Protein AF-A0A256XIL1-F1 (afdb_monomer_lite)

Structure (mmCIF, N/CA/C/O backbone):
data_AF-A0A256XIL1-F1
#
_entry.id   AF-A0A256XIL1-F1
#
loop_
_atom_site.group_PDB
_atom_site.id
_atom_site.type_symbol
_atom_site.label_atom_id
_atom_site.label_alt_id
_atom_site.label_comp_id
_atom_site.label_asym_id
_atom_site.label_entity_id
_atom_site.label_seq_id
_atom_site.pdbx_PDB_ins_code
_atom_site.Cartn_x
_atom_site.Cartn_y
_atom_site.Cartn_z
_atom_site.occupancy
_atom_site.B_iso_or_equiv
_atom_site.auth_seq_id
_atom_site.auth_comp_id
_atom_site.auth_asym_id
_atom_site.auth_atom_id
_atom_site.pdbx_PDB_model_num
ATOM 1 N N . MET A 1 1 ? 67.928 -5.023 -6.844 1.00 36.62 1 MET A N 1
ATOM 2 C CA . MET A 1 1 ? 67.013 -5.699 -7.794 1.00 36.62 1 MET A CA 1
ATOM 3 C C . MET A 1 1 ? 65.612 -5.167 -7.502 1.00 36.62 1 MET A C 1
ATOM 5 O O . MET A 1 1 ? 65.068 -5.525 -6.477 1.00 36.62 1 MET A O 1
ATOM 9 N N . LYS A 1 2 ? 65.212 -4.001 -8.026 1.00 27.27 2 LYS A N 1
ATOM 10 C CA . LYS A 1 2 ? 64.588 -3.718 -9.340 1.00 27.27 2 LYS A CA 1
ATOM 11 C C . LYS A 1 2 ? 63.309 -4.530 -9.636 1.00 27.27 2 LYS A C 1
ATOM 13 O O . LYS A 1 2 ? 63.446 -5.679 -10.021 1.00 27.27 2 LYS A O 1
ATOM 18 N N . LYS A 1 3 ? 62.181 -3.787 -9.602 1.00 27.44 3 LYS A N 1
ATOM 19 C CA . LYS A 1 3 ? 61.011 -3.748 -10.524 1.00 27.44 3 LYS A CA 1
ATOM 20 C C . LYS A 1 3 ? 60.149 -5.026 -10.577 1.00 27.44 3 LYS A C 1
ATOM 22 O O . LYS A 1 3 ? 60.679 -6.119 -10.509 1.00 27.44 3 LYS A O 1
ATOM 27 N N . THR A 1 4 ? 58.818 -4.998 -10.691 1.00 28.12 4 THR A N 1
ATOM 28 C CA . THR A 1 4 ? 57.925 -4.307 -11.658 1.00 28.12 4 THR A CA 1
ATOM 29 C C . THR A 1 4 ? 56.487 -4.641 -11.172 1.00 28.12 4 THR A C 1
ATOM 31 O O . THR A 1 4 ? 56.293 -5.759 -10.720 1.00 28.12 4 THR A O 1
ATOM 34 N N . PHE A 1 5 ? 55.466 -3.786 -11.078 1.00 26.83 5 PHE A N 1
ATOM 35 C CA . PHE A 1 5 ? 54.741 -3.085 -12.139 1.00 26.83 5 PHE A CA 1
ATOM 36 C C . PHE A 1 5 ? 53.869 -1.996 -11.481 1.00 26.83 5 PHE A C 1
ATOM 38 O O . PHE A 1 5 ? 52.907 -2.284 -10.777 1.00 26.83 5 PHE A O 1
ATOM 45 N N . LEU A 1 6 ? 54.231 -0.738 -11.711 1.00 26.16 6 LEU A N 1
ATOM 46 C CA . LEU A 1 6 ? 53.391 0.438 -11.515 1.00 26.16 6 LEU A CA 1
ATOM 47 C C . LEU A 1 6 ? 53.566 1.263 -12.794 1.00 26.16 6 LEU A C 1
ATOM 49 O O . LEU A 1 6 ? 54.707 1.400 -13.248 1.00 26.16 6 LEU A O 1
ATOM 53 N N . SER A 1 7 ? 52.468 1.819 -13.310 1.00 23.61 7 SER A N 1
ATOM 54 C CA . SER A 1 7 ? 52.316 2.733 -14.467 1.00 23.61 7 SER A CA 1
ATOM 55 C C . SER A 1 7 ? 51.580 2.090 -15.641 1.00 23.61 7 SER A C 1
ATOM 57 O O . SER A 1 7 ? 52.120 1.219 -16.311 1.00 23.61 7 SER A O 1
ATOM 59 N N . PHE A 1 8 ? 50.346 2.527 -15.897 1.00 22.91 8 PHE A N 1
ATOM 60 C CA . PHE A 1 8 ? 50.048 3.564 -16.897 1.00 22.91 8 PHE A CA 1
ATOM 61 C C . PHE A 1 8 ? 48.522 3.725 -17.008 1.00 22.91 8 PHE A C 1
ATOM 63 O O . PHE A 1 8 ? 47.880 2.986 -17.738 1.00 22.91 8 PHE A O 1
ATOM 70 N N . VAL A 1 9 ? 47.944 4.706 -16.307 1.00 26.47 9 VAL A N 1
ATOM 71 C CA . VAL A 1 9 ? 46.710 5.376 -16.754 1.00 26.47 9 VAL A CA 1
ATOM 72 C C . VAL A 1 9 ? 46.866 6.852 -16.404 1.00 26.47 9 VAL A C 1
ATOM 74 O O . VAL A 1 9 ? 46.544 7.299 -15.307 1.00 26.47 9 VAL A O 1
ATOM 77 N N . LEU A 1 10 ? 47.455 7.600 -17.328 1.00 23.03 10 LEU A N 1
ATOM 78 C CA . LEU A 1 10 ? 47.379 9.052 -17.366 1.00 23.03 10 LEU A CA 1
ATOM 79 C C . LEU A 1 10 ? 47.319 9.457 -18.841 1.00 23.03 10 LEU A C 1
ATOM 81 O O . LEU A 1 10 ? 48.065 8.892 -19.640 1.00 23.03 10 LEU A O 1
ATOM 85 N N . ILE A 1 11 ? 46.510 10.487 -19.126 1.00 24.17 11 ILE A N 1
ATOM 86 C CA . ILE A 1 11 ? 46.278 11.175 -20.415 1.00 24.17 11 ILE A CA 1
ATOM 87 C C . ILE A 1 11 ? 45.128 10.517 -21.219 1.00 24.17 11 ILE A C 1
ATOM 89 O O . ILE A 1 11 ? 45.201 9.339 -21.527 1.00 24.17 11 ILE A O 1
ATOM 93 N N . ALA A 1 12 ? 44.014 11.174 -21.566 1.00 23.02 12 ALA A N 1
ATOM 94 C CA . ALA A 1 12 ? 43.758 12.600 -21.778 1.00 23.02 12 ALA A CA 1
ATOM 95 C C . ALA A 1 12 ? 42.391 13.053 -21.220 1.00 23.02 12 ALA A C 1
ATOM 97 O O . ALA A 1 12 ? 41.363 12.433 -21.474 1.00 23.02 12 ALA A O 1
ATOM 98 N N . PHE A 1 13 ? 42.392 14.186 -20.514 1.00 26.55 13 PHE A N 1
ATOM 99 C CA . PHE A 1 13 ? 41.227 15.048 -20.315 1.00 26.55 13 PHE A CA 1
ATOM 100 C C . PHE A 1 13 ? 41.211 16.067 -21.458 1.00 26.55 13 PHE A C 1
ATOM 102 O O . PHE A 1 13 ? 42.155 16.848 -21.572 1.00 26.55 13 PHE A O 1
ATOM 109 N N . LEU A 1 14 ? 40.153 16.095 -22.267 1.00 22.56 14 LEU A N 1
ATOM 110 C CA . LEU A 1 14 ? 39.843 17.221 -23.149 1.00 22.56 14 LEU A CA 1
ATOM 111 C C . LEU A 1 14 ? 38.337 17.519 -23.075 1.00 22.56 14 LEU A C 1
ATOM 113 O O . LEU A 1 14 ? 37.503 16.710 -23.456 1.00 22.56 14 LEU A O 1
ATOM 117 N N . ILE A 1 15 ? 38.063 18.672 -22.464 1.00 22.89 15 ILE A N 1
ATOM 118 C CA . ILE A 1 15 ? 36.968 19.639 -22.637 1.00 22.89 15 ILE A CA 1
ATOM 119 C C . ILE A 1 15 ? 35.801 19.178 -23.536 1.00 22.89 15 ILE A C 1
ATOM 121 O O . ILE A 1 15 ? 35.939 19.106 -24.753 1.00 22.89 15 ILE A O 1
ATOM 125 N N . PHE A 1 16 ? 34.624 18.985 -22.927 1.00 24.08 16 PHE A N 1
ATOM 126 C CA . PHE A 1 16 ? 33.336 18.902 -23.620 1.00 24.08 16 PHE A CA 1
ATOM 127 C C . PHE A 1 16 ? 32.685 20.287 -23.669 1.00 24.08 16 PHE A C 1
ATOM 129 O O . PHE A 1 16 ? 32.468 20.916 -22.633 1.00 24.08 16 PHE A O 1
ATOM 136 N N . SER A 1 17 ? 32.341 20.735 -24.873 1.00 21.59 17 SER A N 1
ATOM 137 C CA . SER A 1 17 ? 31.419 21.840 -25.111 1.00 21.59 17 SER A CA 1
ATOM 138 C C . SER A 1 17 ? 30.318 21.401 -26.074 1.00 21.59 17 SER A C 1
ATOM 140 O O . SER A 1 17 ? 30.618 20.821 -27.117 1.00 21.59 17 SER A O 1
ATOM 142 N N . SER A 1 18 ? 29.100 21.850 -25.764 1.00 22.59 18 SER A N 1
ATOM 143 C CA . SER A 1 18 ? 27.883 21.960 -26.595 1.00 22.59 18 SER A CA 1
ATOM 144 C C . SER A 1 18 ? 26.846 20.834 -26.504 1.00 22.59 18 SER A C 1
ATOM 146 O O . SER A 1 18 ? 27.079 19.694 -26.882 1.00 22.59 18 SER A O 1
ATOM 148 N N . PHE A 1 19 ? 25.675 21.263 -26.034 1.00 27.25 19 PHE A N 1
ATOM 149 C CA . PHE A 1 19 ? 24.364 20.627 -25.955 1.00 27.25 19 PHE A CA 1
ATOM 150 C C . PHE A 1 19 ? 23.815 20.123 -27.299 1.00 27.25 19 PHE A C 1
ATOM 152 O O . PHE A 1 19 ? 24.053 20.764 -28.321 1.00 27.25 19 PHE A O 1
ATOM 159 N N . HIS A 1 20 ? 22.928 19.123 -27.240 1.00 24.27 20 HIS A N 1
ATOM 160 C CA . HIS A 1 20 ? 21.649 19.108 -27.966 1.00 24.27 20 HIS A CA 1
ATOM 161 C C . HIS A 1 20 ? 20.561 18.530 -27.045 1.00 24.27 20 HIS A C 1
ATOM 163 O O . HIS A 1 20 ? 20.680 17.418 -26.544 1.00 24.27 20 HIS A O 1
ATOM 169 N N . SER A 1 21 ? 19.531 19.336 -26.785 1.00 25.59 21 SER A N 1
ATOM 170 C CA . SER A 1 21 ? 18.284 18.939 -26.129 1.00 25.59 21 SER A CA 1
ATOM 171 C C . SER A 1 21 ? 17.265 18.668 -27.228 1.00 25.59 21 SER A C 1
ATOM 173 O O . SER A 1 21 ? 16.976 19.568 -28.017 1.00 25.59 21 SER A O 1
ATOM 175 N N . CYS A 1 22 ? 16.725 17.455 -27.282 1.00 22.89 22 CYS A N 1
ATOM 176 C CA . CYS A 1 22 ? 15.490 17.162 -28.000 1.00 22.89 22 CYS A CA 1
ATOM 177 C C . CYS A 1 22 ? 14.630 16.267 -27.111 1.00 22.89 22 CYS A C 1
ATOM 179 O O . CYS A 1 22 ? 14.649 15.047 -27.214 1.00 22.89 22 CYS A O 1
ATOM 181 N N . ALA A 1 23 ? 13.901 16.907 -26.200 1.00 27.19 23 ALA A N 1
ATOM 182 C CA . ALA A 1 23 ? 12.690 16.335 -25.644 1.00 27.19 23 ALA A CA 1
ATOM 183 C C . ALA A 1 23 ? 11.582 16.511 -26.688 1.00 27.19 23 ALA A C 1
ATOM 185 O O . ALA A 1 23 ? 11.261 17.643 -27.040 1.00 27.19 23 ALA A O 1
ATOM 186 N N . ASN A 1 24 ? 11.025 15.411 -27.185 1.00 23.92 24 ASN A N 1
ATOM 187 C CA . ASN A 1 24 ? 9.645 15.366 -27.651 1.00 23.92 24 ASN A CA 1
ATOM 188 C C . ASN A 1 24 ? 9.102 13.965 -27.374 1.00 23.92 24 ASN A C 1
ATOM 190 O O . ASN A 1 24 ? 9.539 12.972 -27.948 1.00 23.92 24 ASN A O 1
ATOM 194 N N . SER A 1 25 ? 8.188 13.939 -26.414 1.00 33.97 25 SER A N 1
ATOM 195 C CA . SER A 1 25 ? 7.311 12.842 -26.053 1.00 33.97 25 SER A CA 1
ATOM 196 C C . SER A 1 25 ? 6.243 12.674 -27.129 1.00 33.97 25 SER A C 1
ATOM 198 O O . SER A 1 25 ? 5.424 13.574 -27.291 1.00 33.97 25 SER A O 1
ATOM 200 N N . ASP A 1 26 ? 6.208 11.522 -27.790 1.00 22.80 26 ASP A N 1
ATOM 201 C CA . ASP A 1 26 ? 4.988 11.014 -28.409 1.00 22.80 26 ASP A CA 1
ATOM 202 C C . ASP A 1 26 ? 4.781 9.571 -27.939 1.00 22.80 26 ASP A C 1
ATOM 204 O O . ASP A 1 26 ? 5.672 8.723 -27.999 1.00 22.80 26 ASP A O 1
ATOM 208 N N . SER A 1 27 ? 3.592 9.344 -27.392 1.00 30.45 27 SER A N 1
ATOM 209 C CA . SER A 1 27 ? 3.072 8.100 -26.835 1.00 30.45 27 SER A CA 1
ATOM 210 C C . SER A 1 27 ? 3.130 6.945 -27.836 1.00 30.45 27 SER A C 1
ATOM 212 O O . SER A 1 27 ? 2.480 7.028 -28.878 1.00 30.45 27 SER A O 1
ATOM 214 N N . PHE A 1 28 ? 3.807 5.844 -27.498 1.00 26.27 28 PHE A N 1
ATOM 215 C CA . PHE A 1 28 ? 3.705 4.600 -28.263 1.00 26.27 28 PHE A CA 1
ATOM 216 C C . PHE A 1 28 ? 3.669 3.363 -27.363 1.00 26.27 28 PHE A C 1
ATOM 218 O O . PHE A 1 28 ? 4.522 3.158 -26.506 1.00 26.27 28 PHE A O 1
ATOM 225 N N . SER A 1 29 ? 2.646 2.541 -27.596 1.00 23.30 29 SER A N 1
ATOM 226 C CA . SER A 1 29 ? 2.407 1.245 -26.972 1.00 23.30 29 SER A CA 1
ATOM 227 C C . SER A 1 29 ? 3.344 0.191 -27.563 1.00 23.30 29 SER A C 1
ATOM 229 O O . SER A 1 29 ? 3.188 -0.202 -28.722 1.00 23.30 29 SER A O 1
ATOM 231 N N . ILE A 1 30 ? 4.297 -0.286 -26.765 1.00 28.17 30 ILE A N 1
ATOM 232 C CA . ILE A 1 30 ? 5.074 -1.485 -27.079 1.00 28.17 30 ILE A CA 1
ATOM 233 C C . ILE A 1 30 ? 4.219 -2.687 -26.677 1.00 28.17 30 ILE A C 1
ATOM 235 O O . ILE A 1 30 ? 3.879 -2.873 -25.512 1.00 28.17 30 ILE A O 1
ATOM 239 N N . THR A 1 31 ? 3.822 -3.491 -27.662 1.00 24.11 31 THR A N 1
ATOM 240 C CA . THR A 1 31 ? 3.218 -4.804 -27.429 1.00 24.11 31 THR A CA 1
ATOM 241 C C . THR A 1 31 ? 4.166 -5.645 -26.586 1.00 24.11 31 THR A C 1
ATOM 243 O O . THR A 1 31 ? 5.292 -5.903 -27.006 1.00 24.11 31 THR A O 1
ATOM 246 N N . GLN A 1 32 ? 3.677 -6.052 -25.416 1.00 26.52 32 GLN A N 1
ATOM 247 C CA . GLN A 1 32 ? 4.320 -6.912 -24.430 1.00 26.52 32 GLN A CA 1
ATOM 248 C C . GLN A 1 32 ? 4.837 -8.193 -25.108 1.00 26.52 32 GLN A C 1
ATOM 250 O O . GLN A 1 32 ? 4.106 -9.166 -25.292 1.00 26.52 32 GLN A O 1
ATOM 255 N N . ALA A 1 33 ? 6.096 -8.179 -25.546 1.00 25.09 33 ALA A N 1
ATOM 256 C CA . ALA A 1 33 ? 6.776 -9.387 -25.972 1.00 25.09 33 ALA A CA 1
ATOM 257 C C . ALA A 1 33 ? 7.090 -10.173 -24.698 1.00 25.09 33 ALA A C 1
ATOM 259 O O . ALA A 1 33 ? 7.861 -9.726 -23.851 1.00 25.09 33 ALA A O 1
ATOM 260 N N . SER A 1 34 ? 6.418 -11.310 -24.552 1.00 24.95 34 SER A N 1
ATOM 261 C CA . SER A 1 34 ? 6.598 -12.286 -23.484 1.00 24.95 34 SER A CA 1
ATOM 262 C C . SER A 1 34 ? 8.078 -12.483 -23.155 1.00 24.95 34 SER A C 1
ATOM 264 O O . SER A 1 34 ? 8.845 -12.988 -23.978 1.00 24.95 34 SER A O 1
ATOM 266 N N . ILE A 1 35 ? 8.460 -12.084 -21.940 1.00 31.77 35 ILE A N 1
ATOM 267 C CA . ILE A 1 35 ? 9.762 -12.365 -21.340 1.00 31.77 35 ILE A CA 1
ATOM 268 C C . ILE A 1 35 ? 9.793 -13.871 -21.058 1.00 31.77 35 ILE A C 1
ATOM 270 O O . ILE A 1 35 ? 9.418 -14.326 -19.980 1.00 31.77 35 ILE A O 1
ATOM 274 N N . GLU A 1 36 ? 10.181 -14.673 -22.048 1.00 25.11 36 GLU A N 1
ATOM 275 C CA . GLU A 1 36 ? 10.512 -16.072 -21.795 1.00 25.11 36 GLU A CA 1
ATOM 276 C C . GLU A 1 36 ? 11.849 -16.130 -21.053 1.00 25.11 36 GLU A C 1
ATOM 278 O O . GLU A 1 36 ? 12.916 -15.779 -21.567 1.00 25.11 36 GLU A O 1
ATOM 283 N N . SER A 1 37 ? 11.759 -16.569 -19.799 1.00 35.75 37 SER A N 1
ATOM 284 C CA . SER A 1 37 ? 12.876 -16.845 -18.909 1.00 35.75 37 SER A CA 1
ATOM 285 C C . SER A 1 37 ? 13.878 -17.786 -19.579 1.00 35.75 37 SER A C 1
ATOM 287 O O . SER A 1 37 ? 13.567 -18.953 -19.828 1.00 35.75 37 SER A O 1
ATOM 289 N N . SER A 1 38 ? 15.106 -17.321 -19.811 1.00 26.78 38 SER A N 1
ATOM 290 C CA . SER A 1 38 ? 16.211 -18.211 -20.163 1.00 26.78 38 SER A CA 1
ATOM 291 C C . SER A 1 38 ? 17.418 -18.004 -19.244 1.00 26.78 38 SER A C 1
ATOM 293 O O . SER A 1 38 ? 18.187 -17.057 -19.352 1.00 26.78 38 SER A O 1
ATOM 295 N N . THR A 1 39 ? 17.547 -18.985 -18.346 1.00 29.61 39 THR A N 1
ATOM 296 C CA . THR A 1 39 ? 18.775 -19.558 -17.770 1.00 29.61 39 THR A CA 1
ATOM 297 C C . THR A 1 39 ? 19.687 -18.686 -16.896 1.00 29.61 39 THR A C 1
ATOM 299 O O . THR A 1 39 ? 20.570 -17.989 -17.381 1.00 29.61 39 THR A O 1
ATOM 302 N N . ASP A 1 40 ? 19.536 -18.913 -15.587 1.00 37.38 40 ASP A N 1
ATOM 303 C CA . ASP A 1 40 ? 20.595 -19.294 -14.635 1.00 37.38 40 ASP A CA 1
ATOM 304 C C . ASP A 1 40 ? 21.832 -18.379 -14.527 1.00 37.38 40 ASP A C 1
ATOM 306 O O . ASP A 1 40 ? 22.925 -18.676 -15.011 1.00 37.38 40 ASP A O 1
ATOM 310 N N . THR A 1 41 ? 21.665 -17.297 -13.767 1.00 32.88 41 THR A N 1
ATOM 311 C CA . THR A 1 41 ? 22.694 -16.806 -12.845 1.00 32.88 41 THR A CA 1
ATOM 312 C C . THR A 1 41 ? 22.046 -16.731 -11.469 1.00 32.88 41 THR A C 1
ATOM 314 O O . THR A 1 41 ? 21.143 -15.924 -11.272 1.00 32.88 41 THR A O 1
ATOM 317 N N . GLY A 1 42 ? 22.464 -17.597 -10.545 1.00 33.06 42 GLY A N 1
ATOM 318 C CA . GLY A 1 42 ? 21.880 -17.815 -9.213 1.00 33.06 42 GLY A CA 1
ATOM 319 C C . GLY A 1 42 ? 21.859 -16.639 -8.221 1.00 33.06 42 GLY A C 1
ATOM 320 O O . GLY A 1 42 ? 21.750 -16.895 -7.029 1.00 33.06 42 GLY A O 1
ATOM 321 N N . ASP A 1 43 ? 21.902 -15.393 -8.689 1.00 42.44 43 ASP A N 1
ATOM 322 C CA . ASP A 1 43 ? 21.494 -14.200 -7.942 1.00 42.44 43 ASP A CA 1
ATOM 323 C C . ASP A 1 43 ? 20.132 -13.742 -8.501 1.00 42.44 43 ASP A C 1
ATOM 325 O O . ASP A 1 43 ? 20.011 -12.791 -9.266 1.00 42.44 43 ASP A O 1
ATOM 329 N N . SER A 1 44 ? 19.109 -14.543 -8.196 1.00 42.94 44 SER A N 1
ATOM 330 C CA . SER A 1 44 ? 17.698 -14.155 -8.027 1.00 42.94 44 SER A CA 1
ATOM 331 C C . SER A 1 44 ? 17.245 -12.795 -8.592 1.00 42.94 44 SER A C 1
ATOM 333 O O . SER A 1 44 ? 17.384 -11.740 -7.967 1.00 42.94 44 SER A O 1
ATOM 335 N N . LEU A 1 45 ? 16.511 -12.873 -9.698 1.00 55.44 45 LEU A N 1
ATOM 336 C CA . LEU A 1 45 ? 15.567 -11.848 -10.154 1.00 55.44 45 LEU A CA 1
ATOM 337 C C . LEU A 1 45 ? 14.534 -11.426 -9.083 1.00 55.44 45 LEU A C 1
ATOM 339 O O . LEU A 1 45 ? 13.910 -10.382 -9.231 1.00 55.44 45 LEU A O 1
ATOM 343 N N . GLU A 1 46 ? 14.365 -12.210 -8.010 1.00 50.75 46 GLU A N 1
ATOM 344 C CA . GLU A 1 46 ? 13.368 -12.005 -6.946 1.00 50.75 46 GLU A CA 1
ATOM 345 C C . GLU A 1 46 ? 13.558 -10.716 -6.120 1.00 50.75 46 GLU A C 1
ATOM 347 O O . GLU A 1 46 ? 12.615 -10.288 -5.458 1.00 50.75 46 GLU A O 1
ATOM 352 N N . TRP A 1 47 ? 14.735 -10.073 -6.167 1.00 56.78 47 TRP A N 1
ATOM 353 C CA . TRP A 1 47 ? 15.038 -8.849 -5.398 1.00 56.78 47 TRP A CA 1
ATOM 354 C C . TRP A 1 47 ? 15.595 -7.706 -6.253 1.00 56.78 47 TRP A C 1
ATOM 356 O O . TRP A 1 47 ? 16.387 -6.896 -5.770 1.00 56.78 47 TRP A O 1
ATOM 366 N N . ALA A 1 48 ? 15.231 -7.641 -7.535 1.00 66.69 48 ALA A N 1
ATOM 367 C CA . ALA A 1 48 ? 15.495 -6.434 -8.309 1.00 66.69 48 ALA A CA 1
ATOM 368 C C . ALA A 1 48 ? 14.726 -5.254 -7.693 1.00 66.69 48 ALA A C 1
ATOM 370 O O . ALA A 1 48 ? 13.526 -5.360 -7.456 1.00 66.69 48 ALA A O 1
ATOM 371 N N . ASP A 1 49 ? 15.412 -4.131 -7.472 1.00 68.38 49 ASP A N 1
ATOM 372 C CA . ASP A 1 49 ? 14.774 -2.904 -6.989 1.00 68.38 49 ASP A CA 1
ATOM 373 C C . ASP A 1 49 ? 13.902 -2.273 -8.078 1.00 68.38 49 ASP A C 1
ATOM 375 O O . ASP A 1 49 ? 13.070 -1.434 -7.776 1.00 68.38 49 ASP A O 1
ATOM 379 N N . GLY A 1 50 ? 14.061 -2.657 -9.347 1.00 73.88 50 GLY A N 1
ATOM 380 C CA . GLY A 1 50 ? 13.196 -2.175 -10.414 1.00 73.88 50 GLY A CA 1
ATOM 381 C C . GLY A 1 50 ? 13.406 -2.856 -11.754 1.00 73.88 50 GLY A C 1
ATOM 382 O O . GLY A 1 50 ? 14.352 -3.620 -11.946 1.00 73.88 50 GLY A O 1
ATOM 383 N N . THR A 1 51 ? 12.526 -2.555 -12.705 1.00 77.56 51 THR A N 1
ATOM 384 C CA . THR A 1 51 ? 12.762 -2.797 -14.132 1.00 77.56 51 THR A CA 1
ATOM 385 C C . THR A 1 51 ? 13.130 -1.505 -14.838 1.00 77.56 51 THR A C 1
ATOM 387 O O . THR A 1 51 ? 12.837 -0.410 -14.353 1.00 77.56 51 THR A O 1
ATOM 390 N N . PHE A 1 52 ? 13.742 -1.638 -16.009 1.00 81.94 52 PHE A N 1
ATOM 391 C CA . PHE A 1 52 ? 13.869 -0.548 -16.958 1.00 81.94 52 PHE A CA 1
ATOM 392 C C . PHE A 1 52 ? 13.543 -1.002 -18.376 1.00 81.94 52 PHE A C 1
ATOM 394 O O . PHE A 1 52 ? 13.817 -2.142 -18.764 1.00 81.94 52 PHE A O 1
ATOM 401 N N . GLU A 1 53 ? 13.030 -0.064 -19.160 1.00 85.25 53 GLU A N 1
ATOM 402 C CA . GLU A 1 53 ? 12.875 -0.190 -20.604 1.00 85.25 53 GLU A CA 1
ATOM 403 C C . GLU A 1 53 ? 13.482 1.024 -21.282 1.00 85.25 53 GLU A C 1
ATOM 405 O O . GLU A 1 53 ? 13.315 2.158 -20.834 1.00 85.25 53 GLU A O 1
ATOM 410 N N . CYS A 1 54 ? 14.202 0.767 -22.363 1.00 87.06 54 CYS A N 1
ATOM 411 C CA . CYS A 1 54 ? 15.092 1.714 -22.994 1.00 87.06 54 CYS A CA 1
ATOM 412 C C . CYS A 1 54 ? 14.990 1.648 -24.507 1.00 87.06 54 CYS A C 1
ATOM 414 O O . CYS A 1 54 ? 14.940 0.564 -25.092 1.00 87.06 54 CYS A O 1
ATOM 416 N N . ILE A 1 55 ? 15.117 2.806 -25.142 1.00 87.81 55 ILE A N 1
ATOM 417 C CA . ILE A 1 55 ? 15.307 2.918 -26.587 1.00 87.81 55 ILE A CA 1
ATOM 418 C C . ILE A 1 55 ? 16.783 3.201 -26.867 1.00 87.81 55 ILE A C 1
ATOM 420 O O . ILE A 1 55 ? 17.391 4.049 -26.210 1.00 87.81 55 ILE A O 1
ATOM 424 N N . ILE A 1 56 ? 17.349 2.482 -27.837 1.00 88.31 56 ILE A N 1
ATOM 425 C CA . ILE A 1 56 ? 18.724 2.657 -28.307 1.00 88.31 56 ILE A CA 1
ATOM 426 C C . ILE A 1 56 ? 18.710 3.555 -29.539 1.00 88.31 56 ILE A C 1
ATOM 428 O O . ILE A 1 56 ? 18.073 3.217 -30.541 1.00 88.31 56 ILE A O 1
ATOM 432 N N . TYR A 1 57 ? 19.480 4.636 -29.492 1.00 86.50 57 TYR A N 1
ATOM 433 C CA . TYR A 1 57 ? 19.764 5.490 -30.639 1.00 86.50 57 TYR A CA 1
ATOM 434 C C . TYR A 1 57 ? 21.243 5.426 -31.013 1.00 86.50 57 TYR A C 1
ATOM 436 O O . TYR A 1 57 ? 22.111 5.336 -30.138 1.00 86.50 57 TYR A O 1
ATOM 444 N N . ASP A 1 58 ? 21.525 5.498 -32.311 1.00 85.62 58 ASP A N 1
ATOM 445 C CA . ASP A 1 58 ? 22.880 5.711 -32.813 1.00 85.62 58 ASP A CA 1
ATOM 446 C C . ASP A 1 58 ? 23.310 7.189 -32.708 1.00 85.62 58 ASP A C 1
ATOM 448 O O . ASP A 1 58 ? 22.548 8.068 -32.298 1.00 85.62 58 ASP A O 1
ATOM 452 N N . SER A 1 59 ? 24.545 7.487 -33.118 1.00 82.44 59 SER A N 1
ATOM 453 C CA . SER A 1 59 ? 25.095 8.849 -33.101 1.00 82.44 59 SER A CA 1
ATOM 454 C C . SER A 1 59 ? 24.421 9.830 -34.067 1.00 82.44 59 SER A C 1
ATOM 456 O O . SER A 1 59 ? 24.654 11.035 -33.967 1.00 82.44 59 SER A O 1
ATOM 458 N N . SER A 1 60 ? 23.589 9.343 -34.992 1.00 84.31 60 SER A N 1
ATOM 459 C CA . SER A 1 60 ? 22.767 10.171 -35.880 1.00 84.31 60 SER A CA 1
ATOM 460 C C . SER A 1 60 ? 21.382 10.479 -35.298 1.00 84.31 60 SER A C 1
ATOM 462 O O . SER A 1 60 ? 20.652 11.290 -35.870 1.00 84.31 60 SER A O 1
ATOM 464 N N . GLY A 1 61 ? 21.033 9.870 -34.159 1.00 82.19 61 GLY A N 1
ATOM 465 C CA . GLY A 1 61 ? 19.716 9.975 -33.534 1.00 82.19 61 GLY A CA 1
ATOM 466 C C . GLY A 1 61 ? 18.679 9.025 -34.137 1.00 82.19 61 GLY A C 1
ATOM 467 O O . GLY A 1 61 ? 17.487 9.199 -33.888 1.00 82.19 61 GLY A O 1
ATOM 468 N N . MET A 1 62 ? 19.095 8.033 -34.930 1.00 86.62 62 MET A N 1
ATOM 469 C CA . MET A 1 62 ? 18.195 7.004 -35.449 1.00 86.62 62 MET A CA 1
ATOM 470 C C . MET A 1 62 ? 18.004 5.915 -34.395 1.00 86.62 62 MET A C 1
ATOM 472 O O . MET A 1 62 ? 18.978 5.422 -33.827 1.00 86.62 62 MET A O 1
ATOM 476 N N . GLN A 1 63 ? 16.754 5.526 -34.138 1.00 89.19 63 GLN A N 1
ATOM 477 C CA . GLN A 1 63 ? 16.464 4.366 -33.299 1.00 89.19 63 GLN A CA 1
ATOM 478 C C . GLN A 1 63 ? 17.005 3.104 -33.975 1.00 89.19 63 GLN A C 1
ATOM 480 O O . GLN A 1 63 ? 16.737 2.860 -35.149 1.00 89.19 63 GLN A O 1
ATOM 485 N N . ILE A 1 64 ? 17.743 2.291 -33.226 1.00 89.31 64 ILE A N 1
ATOM 486 C CA . ILE A 1 64 ? 18.364 1.058 -33.732 1.00 89.31 64 ILE A CA 1
ATOM 487 C C . ILE A 1 64 ? 17.959 -0.190 -32.942 1.00 89.31 64 ILE A C 1
ATOM 489 O O . ILE A 1 64 ? 18.264 -1.307 -33.362 1.00 89.31 64 ILE A O 1
ATOM 493 N N . GLY A 1 65 ? 17.250 -0.025 -31.824 1.00 90.31 65 GLY A N 1
ATOM 494 C CA . GLY A 1 65 ? 16.811 -1.142 -30.999 1.00 90.31 65 GLY A CA 1
ATOM 495 C C . GLY A 1 65 ? 16.265 -0.729 -29.642 1.00 90.31 65 GLY A C 1
ATOM 496 O O . GLY A 1 65 ? 15.994 0.451 -29.402 1.00 90.31 65 GLY A O 1
ATOM 497 N N . GLY A 1 66 ? 16.123 -1.711 -28.759 1.00 90.31 66 GLY A N 1
ATOM 498 C CA . GLY A 1 66 ? 15.683 -1.516 -27.382 1.00 90.31 66 GLY A CA 1
ATOM 499 C C . GLY A 1 66 ? 16.558 -2.273 -26.388 1.00 90.31 66 GLY A C 1
ATOM 500 O O . GLY A 1 66 ? 17.247 -3.227 -26.750 1.00 90.31 66 GLY A O 1
ATOM 501 N N . ILE A 1 67 ? 16.537 -1.838 -25.132 1.00 89.38 67 ILE A N 1
ATOM 502 C CA . ILE A 1 67 ? 17.105 -2.577 -23.999 1.00 89.38 67 ILE A CA 1
ATOM 503 C C . ILE A 1 67 ? 16.013 -2.697 -22.947 1.00 89.38 67 ILE A C 1
ATOM 505 O O . ILE A 1 67 ? 15.342 -1.716 -22.646 1.00 89.38 67 ILE A O 1
ATOM 509 N N . SER A 1 68 ? 15.853 -3.867 -22.355 1.00 87.69 68 SER A N 1
ATOM 510 C CA . SER A 1 68 ? 15.000 -4.036 -21.184 1.00 87.69 68 SER A CA 1
ATOM 511 C C . SER A 1 68 ? 15.683 -4.923 -20.161 1.00 87.69 68 SER A C 1
ATOM 513 O O . SER A 1 68 ? 16.523 -5.764 -20.499 1.00 87.69 68 SER A O 1
ATOM 515 N N . GLY A 1 69 ? 15.377 -4.708 -18.890 1.00 87.94 69 GLY A N 1
ATOM 516 C CA . GLY A 1 69 ? 16.030 -5.450 -17.828 1.00 87.94 69 GLY A CA 1
ATOM 517 C C . GLY A 1 69 ? 15.644 -4.995 -16.437 1.00 87.94 69 GLY A C 1
ATOM 518 O O . GLY A 1 69 ? 14.601 -4.384 -16.221 1.00 87.94 69 GLY A O 1
ATOM 519 N N . TYR A 1 70 ? 16.526 -5.314 -15.503 1.00 83.81 70 TYR A N 1
ATOM 520 C CA . TYR A 1 70 ? 16.363 -5.147 -14.072 1.00 83.81 70 TYR A CA 1
ATOM 521 C C . TYR A 1 70 ? 17.467 -4.262 -13.507 1.00 83.81 70 TYR A C 1
ATOM 523 O O . TYR A 1 70 ? 18.624 -4.334 -13.939 1.00 83.81 70 TYR A O 1
ATOM 531 N N . LEU A 1 71 ? 17.099 -3.458 -12.518 1.00 80.56 71 LEU A N 1
ATOM 532 C CA . LEU A 1 71 ? 17.978 -2.589 -11.754 1.00 80.56 71 LEU A CA 1
ATOM 533 C C . LEU A 1 71 ? 18.048 -3.073 -10.304 1.00 80.56 71 LEU A C 1
ATOM 535 O O . LEU A 1 71 ? 17.048 -3.484 -9.722 1.00 80.56 71 LEU A O 1
ATOM 539 N N . THR A 1 72 ? 19.233 -2.987 -9.715 1.00 80.50 72 THR A N 1
ATOM 540 C CA . THR A 1 72 ? 19.477 -3.252 -8.297 1.00 80.50 72 THR A CA 1
ATOM 541 C C . THR A 1 72 ? 20.333 -2.116 -7.753 1.00 80.50 72 THR A C 1
ATOM 543 O O . THR A 1 72 ? 21.525 -2.035 -8.036 1.00 80.50 72 THR A O 1
ATOM 546 N N . GLN A 1 73 ? 19.736 -1.207 -7.001 1.00 73.25 73 GLN A N 1
ATOM 547 C CA . GLN A 1 73 ? 20.389 -0.061 -6.367 1.00 73.25 73 GLN A CA 1
ATOM 548 C C . GLN A 1 73 ? 20.738 -0.329 -4.894 1.00 73.25 73 GLN A C 1
ATOM 550 O O . GLN A 1 73 ? 21.585 0.341 -4.293 1.00 73.25 73 GLN A O 1
ATOM 555 N N . GLY A 1 74 ? 20.067 -1.297 -4.264 1.00 67.19 74 GLY A N 1
ATOM 556 C CA . GLY A 1 74 ? 19.980 -1.363 -2.813 1.00 67.19 74 GLY A CA 1
ATOM 557 C C . GLY A 1 74 ? 19.583 0.000 -2.240 1.00 67.19 74 GLY A C 1
ATOM 558 O O . GLY A 1 74 ? 18.947 0.808 -2.901 1.00 67.19 74 GLY A O 1
ATOM 559 N N . ARG A 1 75 ? 20.007 0.319 -1.010 1.00 62.19 75 ARG A N 1
ATOM 560 C CA . ARG A 1 75 ? 19.623 1.563 -0.295 1.00 62.19 75 ARG A CA 1
ATOM 561 C C . ARG A 1 75 ? 20.294 2.850 -0.803 1.00 62.19 75 ARG A C 1
ATOM 563 O O . ARG A 1 75 ? 20.373 3.819 -0.048 1.00 62.19 75 ARG A O 1
ATOM 570 N N . ASN A 1 76 ? 20.851 2.867 -2.014 1.00 67.56 76 ASN A N 1
ATOM 571 C CA . ASN A 1 76 ? 21.599 4.013 -2.525 1.00 67.56 76 ASN A CA 1
ATOM 572 C C . ASN A 1 76 ? 21.210 4.347 -3.975 1.00 67.56 76 ASN A C 1
ATOM 574 O O . ASN A 1 76 ? 21.709 3.703 -4.892 1.00 67.56 76 ASN A O 1
ATOM 578 N N . PRO A 1 77 ? 20.454 5.433 -4.222 1.00 65.06 77 PRO A N 1
ATOM 579 C CA . PRO A 1 77 ? 20.005 5.776 -5.575 1.00 65.06 77 PRO A CA 1
ATOM 580 C C . PRO A 1 77 ? 21.158 6.160 -6.519 1.00 65.06 77 PRO A C 1
ATOM 582 O O . PRO A 1 77 ? 20.990 6.244 -7.732 1.00 65.06 77 PRO A O 1
ATOM 585 N N . THR A 1 78 ? 22.356 6.405 -5.979 1.00 75.06 78 THR A N 1
ATOM 586 C CA . THR A 1 78 ? 23.542 6.777 -6.760 1.00 75.06 78 THR A CA 1
ATOM 587 C C . THR A 1 78 ? 24.476 5.605 -7.045 1.00 75.06 78 THR A C 1
ATOM 589 O O . THR A 1 78 ? 25.506 5.811 -7.683 1.00 75.06 78 THR A O 1
ATOM 592 N N . VAL A 1 79 ? 24.185 4.394 -6.566 1.00 81.69 79 VAL A N 1
ATOM 593 C CA . VAL A 1 79 ? 25.014 3.206 -6.808 1.00 81.69 79 VAL A CA 1
ATOM 594 C C . VAL A 1 79 ? 24.106 2.033 -7.121 1.00 81.69 79 VAL A C 1
ATOM 596 O O . VAL A 1 79 ? 23.274 1.689 -6.300 1.00 81.69 79 VAL A O 1
ATOM 599 N N . GLY A 1 80 ? 24.314 1.367 -8.250 1.00 83.31 80 GLY A N 1
ATOM 600 C CA . GLY A 1 80 ? 23.543 0.170 -8.562 1.00 83.31 80 GLY A CA 1
ATOM 601 C C . GLY A 1 80 ? 24.177 -0.699 -9.633 1.00 83.31 80 GLY A C 1
ATOM 602 O O . GLY A 1 80 ? 25.123 -0.294 -10.310 1.00 83.31 80 GLY A O 1
ATOM 603 N N . SER A 1 81 ? 23.657 -1.908 -9.775 1.00 88.06 81 SER A N 1
ATOM 604 C CA . SER A 1 81 ? 23.907 -2.828 -10.877 1.00 88.06 81 SER A CA 1
ATOM 605 C C . SER A 1 81 ? 22.666 -2.966 -11.742 1.00 88.06 81 SER A C 1
ATOM 607 O O . SER A 1 81 ? 21.548 -2.793 -11.270 1.00 88.06 81 SER A O 1
ATOM 609 N N . PHE A 1 82 ? 22.858 -3.291 -13.012 1.00 87.25 82 PHE A N 1
ATOM 610 C CA . PHE A 1 82 ? 21.772 -3.590 -13.932 1.00 87.25 82 PHE A CA 1
ATOM 611 C C . PHE A 1 82 ? 22.113 -4.818 -14.761 1.00 87.25 82 PHE A C 1
ATOM 613 O O . PHE A 1 82 ? 23.283 -5.077 -15.065 1.00 87.25 82 PHE A O 1
ATOM 620 N N . GLN A 1 83 ? 21.080 -5.544 -15.159 1.00 90.75 83 GLN A N 1
ATOM 621 C CA . GLN A 1 83 ? 21.181 -6.669 -16.078 1.00 90.75 83 GLN A CA 1
ATOM 622 C C . GLN A 1 83 ? 19.956 -6.709 -16.981 1.00 90.75 83 GLN A C 1
ATOM 624 O O . GLN A 1 83 ? 18.858 -6.379 -16.550 1.00 90.75 83 GLN A O 1
ATOM 629 N N . GLY A 1 84 ? 20.121 -7.113 -18.232 1.00 90.31 84 GLY A N 1
ATOM 630 C CA . GLY A 1 84 ? 19.025 -7.111 -19.186 1.00 90.31 84 GLY A CA 1
ATOM 631 C C . GLY A 1 84 ? 19.382 -7.735 -20.521 1.00 90.31 84 GLY A C 1
ATOM 632 O O . GLY A 1 84 ? 20.442 -8.342 -20.697 1.00 90.31 84 GLY A O 1
ATOM 633 N N . SER A 1 85 ? 18.488 -7.534 -21.474 1.00 91.12 85 SER A N 1
ATOM 634 C CA . SER A 1 85 ? 18.609 -7.970 -22.858 1.00 91.12 85 SER A CA 1
ATOM 635 C C . SER A 1 85 ? 18.486 -6.779 -23.795 1.00 91.12 85 SER A C 1
ATOM 637 O O . SER A 1 85 ? 17.828 -5.794 -23.466 1.00 91.12 85 SER A O 1
ATOM 639 N N . TYR A 1 86 ? 19.120 -6.859 -24.963 1.00 90.06 86 TYR A N 1
ATOM 640 C CA . TYR A 1 86 ? 18.982 -5.844 -26.003 1.00 90.06 86 TYR A CA 1
ATOM 641 C C . TYR A 1 86 ? 18.556 -6.462 -27.333 1.00 90.06 86 TYR A C 1
ATOM 643 O O . TYR A 1 86 ? 18.942 -7.582 -27.683 1.00 90.06 86 TYR A O 1
ATOM 651 N N . THR A 1 87 ? 17.739 -5.721 -28.067 1.00 91.19 87 THR A N 1
ATOM 652 C CA . THR A 1 87 ? 17.111 -6.123 -29.327 1.00 91.19 87 THR A CA 1
ATOM 653 C C . THR A 1 87 ? 17.497 -5.158 -30.443 1.00 91.19 87 THR A C 1
ATOM 655 O O . THR A 1 87 ? 17.969 -4.049 -30.188 1.00 91.19 87 THR A O 1
ATOM 658 N N . ASN A 1 88 ? 17.314 -5.576 -31.695 1.00 90.00 88 ASN A N 1
ATOM 659 C CA . ASN A 1 88 ? 17.344 -4.660 -32.835 1.00 90.00 88 ASN A CA 1
ATOM 660 C C . ASN A 1 88 ? 15.984 -3.948 -32.992 1.00 90.00 88 ASN A C 1
ATOM 662 O O . ASN A 1 88 ? 15.050 -4.196 -32.230 1.00 90.00 88 ASN A O 1
ATOM 666 N N . ILE A 1 89 ? 15.861 -3.074 -33.995 1.00 89.44 89 ILE A N 1
ATOM 667 C CA . ILE A 1 89 ? 14.617 -2.334 -34.270 1.00 89.44 89 ILE A CA 1
ATOM 668 C C . ILE A 1 89 ? 13.405 -3.238 -34.557 1.00 89.44 89 ILE A C 1
ATOM 670 O O . ILE A 1 89 ? 12.278 -2.859 -34.259 1.00 89.44 89 ILE A O 1
ATOM 674 N N . ASP A 1 90 ? 13.637 -4.450 -35.067 1.00 89.94 90 ASP A N 1
ATOM 675 C CA . ASP A 1 90 ? 12.591 -5.444 -35.336 1.00 89.94 90 ASP A CA 1
ATOM 676 C C . ASP A 1 90 ? 12.209 -6.261 -34.084 1.00 89.94 90 ASP A C 1
ATOM 678 O O . ASP A 1 90 ? 11.434 -7.214 -34.173 1.00 89.94 90 ASP A O 1
ATOM 682 N N . GLY A 1 91 ? 12.779 -5.941 -32.916 1.00 84.50 91 GLY A N 1
ATOM 683 C CA . GLY A 1 91 ? 12.544 -6.659 -31.661 1.00 84.50 91 GLY A CA 1
ATOM 684 C C . GLY A 1 91 ? 13.285 -7.996 -31.548 1.00 84.50 91 GLY A C 1
ATOM 685 O O . GLY A 1 91 ? 13.078 -8.738 -30.590 1.00 84.50 91 GLY A O 1
ATOM 686 N N . VAL A 1 92 ? 14.177 -8.320 -32.487 1.00 90.12 92 VAL A N 1
ATOM 687 C CA . VAL A 1 92 ? 14.965 -9.557 -32.462 1.00 90.12 92 VAL A CA 1
ATOM 688 C C . VAL A 1 92 ? 16.077 -9.434 -31.427 1.00 90.12 92 VAL A C 1
ATOM 690 O O . VAL A 1 92 ? 16.936 -8.553 -31.535 1.00 90.12 92 VAL A O 1
ATOM 693 N N . LEU A 1 93 ? 16.090 -10.351 -30.457 1.00 89.75 93 LEU A N 1
ATOM 694 C CA . LEU A 1 93 ? 17.119 -10.457 -29.422 1.00 89.75 93 LEU A CA 1
ATOM 695 C C . LEU A 1 93 ? 18.524 -10.522 -30.035 1.00 89.75 93 LEU A C 1
ATOM 697 O O . LEU A 1 93 ? 18.829 -11.409 -30.830 1.00 89.75 93 LEU A O 1
ATOM 701 N N . GLN A 1 94 ? 19.381 -9.585 -29.639 1.00 89.62 94 GLN A N 1
ATOM 702 C CA . GLN A 1 94 ? 20.773 -9.501 -30.084 1.00 89.62 94 GLN A CA 1
ATOM 703 C C . GLN A 1 94 ? 21.751 -10.006 -29.021 1.00 89.62 94 GLN A C 1
ATOM 705 O O . GLN A 1 94 ? 22.852 -10.443 -29.362 1.00 89.62 94 GLN A O 1
ATOM 710 N N . GLY A 1 95 ? 21.367 -9.962 -27.743 1.00 90.00 95 GLY A N 1
ATOM 711 C CA . GLY A 1 95 ? 22.230 -10.388 -26.652 1.00 90.00 95 GLY A CA 1
ATOM 712 C C . GLY A 1 95 ? 21.799 -9.868 -25.287 1.00 90.00 95 GLY A C 1
ATOM 713 O O . GLY A 1 95 ? 20.690 -9.360 -25.117 1.00 90.00 95 GLY A O 1
ATOM 714 N N . THR A 1 96 ? 22.706 -9.980 -24.318 1.00 91.00 96 THR A N 1
ATOM 715 C CA . THR A 1 96 ? 22.511 -9.502 -22.946 1.00 91.00 96 THR A CA 1
ATOM 716 C C . THR A 1 96 ? 23.435 -8.343 -22.606 1.00 91.00 96 THR A C 1
ATOM 718 O O . THR A 1 96 ? 24.514 -8.172 -23.178 1.00 91.00 96 THR A O 1
ATOM 721 N N . ILE A 1 97 ? 23.003 -7.531 -21.650 1.00 89.88 97 ILE A N 1
ATOM 722 C CA . ILE A 1 97 ? 23.758 -6.411 -21.103 1.00 89.88 97 ILE A CA 1
ATOM 723 C C . ILE A 1 97 ? 23.818 -6.555 -19.586 1.00 89.88 97 ILE A C 1
ATOM 725 O O . ILE A 1 97 ? 22.832 -6.923 -18.955 1.00 89.88 97 ILE A O 1
ATOM 729 N N . HIS A 1 98 ? 24.969 -6.273 -18.989 1.00 92.00 98 HIS A N 1
ATOM 730 C CA . HIS A 1 98 ? 25.094 -6.173 -17.538 1.00 92.00 98 HIS A CA 1
ATOM 731 C C . HIS A 1 98 ? 26.131 -5.125 -17.165 1.00 92.00 98 HIS A C 1
ATOM 733 O O . HIS A 1 98 ? 27.107 -4.917 -17.888 1.00 92.00 98 HIS A O 1
ATOM 739 N N . GLY A 1 99 ? 25.951 -4.465 -16.032 1.00 91.62 99 GLY A N 1
ATOM 740 C CA . GLY A 1 99 ? 26.872 -3.429 -15.599 1.00 91.62 99 GLY A CA 1
ATOM 741 C C . GLY A 1 99 ? 26.566 -2.893 -14.216 1.00 91.62 99 GLY A C 1
ATOM 742 O O . GLY A 1 99 ? 25.696 -3.388 -13.503 1.00 91.62 99 GLY A O 1
ATOM 743 N N . PHE A 1 100 ? 27.316 -1.867 -13.844 1.00 91.38 100 PHE A N 1
ATOM 744 C CA . PHE A 1 100 ? 27.104 -1.106 -12.629 1.00 91.38 100 PHE A CA 1
ATOM 745 C C . PHE A 1 100 ? 27.345 0.377 -12.874 1.00 91.38 100 PHE A C 1
ATOM 747 O O . PHE A 1 100 ? 28.072 0.778 -13.789 1.00 91.38 100 PHE A O 1
ATOM 754 N N . TYR A 1 101 ? 26.744 1.201 -12.029 1.00 89.38 101 TYR A N 1
ATOM 755 C CA . TYR A 1 101 ? 26.937 2.637 -12.029 1.00 89.38 101 TYR A CA 1
ATOM 756 C C . TYR A 1 101 ? 27.215 3.156 -10.619 1.00 89.38 101 TYR A C 1
ATOM 758 O O . TYR A 1 101 ? 26.845 2.553 -9.609 1.00 89.38 101 TYR A O 1
ATOM 766 N N . LYS A 1 102 ? 27.936 4.275 -10.563 1.00 89.19 102 LYS A N 1
ATOM 767 C CA . LYS A 1 102 ? 28.235 5.017 -9.339 1.00 89.19 102 LYS A CA 1
ATOM 768 C C . LYS A 1 102 ? 28.298 6.510 -9.647 1.00 89.19 102 LYS A C 1
ATOM 770 O O . LYS A 1 102 ? 29.192 6.959 -10.369 1.00 89.19 102 LYS A O 1
ATOM 775 N N . GLY A 1 103 ? 27.390 7.274 -9.052 1.00 87.44 103 GLY A N 1
ATOM 776 C CA . GLY A 1 103 ? 27.128 8.658 -9.423 1.00 87.44 103 GLY A CA 1
ATOM 777 C C . GLY A 1 103 ? 26.680 8.733 -10.879 1.00 87.44 103 GLY A C 1
ATOM 778 O O . GLY A 1 103 ? 25.808 7.986 -11.305 1.00 87.44 103 GLY A O 1
ATOM 779 N N . ASP A 1 104 ? 27.335 9.591 -11.652 1.00 90.69 104 ASP A N 1
ATOM 780 C CA . ASP A 1 104 ? 27.075 9.774 -13.079 1.00 90.69 104 ASP A CA 1
ATOM 781 C C . ASP A 1 104 ? 27.820 8.775 -13.975 1.00 90.69 104 ASP A C 1
ATOM 783 O O . ASP A 1 104 ? 27.709 8.864 -15.191 1.00 90.69 104 ASP A O 1
ATOM 787 N N . LYS A 1 105 ? 28.615 7.850 -13.422 1.00 93.12 105 LYS A N 1
ATOM 788 C CA . LYS A 1 105 ? 29.484 6.949 -14.200 1.00 93.12 105 LYS A CA 1
ATOM 789 C C . LYS A 1 105 ? 28.888 5.559 -14.298 1.00 93.12 105 LYS A C 1
ATOM 791 O O . LYS A 1 105 ? 28.511 4.995 -13.277 1.00 93.12 105 LYS A O 1
ATOM 796 N N . LEU A 1 106 ? 28.922 4.984 -15.493 1.00 92.69 106 LEU A N 1
ATOM 797 C CA . LEU A 1 106 ? 28.401 3.657 -15.810 1.00 92.69 106 LEU A CA 1
ATOM 798 C C . LEU A 1 106 ? 29.462 2.828 -16.547 1.00 92.69 106 LEU A C 1
ATOM 800 O O . LEU A 1 106 ? 30.206 3.338 -17.386 1.00 92.69 106 LEU A O 1
ATOM 804 N N . VAL A 1 107 ? 29.563 1.546 -16.210 1.00 93.75 107 VAL A N 1
ATOM 805 C CA . VAL A 1 107 ? 30.466 0.582 -16.853 1.00 93.75 107 VAL A CA 1
ATOM 806 C C . VAL A 1 107 ? 29.797 -0.782 -16.897 1.00 93.75 107 VAL A C 1
ATOM 808 O O . VAL A 1 107 ? 29.058 -1.155 -15.988 1.00 93.75 107 VAL A O 1
ATOM 811 N N . GLY A 1 108 ? 30.060 -1.543 -17.948 1.00 92.88 108 GLY A N 1
ATOM 812 C CA . GLY A 1 108 ? 29.502 -2.877 -18.070 1.00 92.88 108 GLY A CA 1
ATOM 813 C C . GLY A 1 108 ? 29.962 -3.590 -19.322 1.00 92.88 108 GLY A C 1
ATOM 814 O O . GLY A 1 108 ? 30.934 -3.189 -19.971 1.00 92.88 108 GLY A O 1
ATOM 815 N N . PHE A 1 109 ? 29.255 -4.661 -19.644 1.00 91.06 109 PHE A N 1
ATOM 816 C CA . PHE A 1 109 ? 29.536 -5.525 -20.770 1.00 91.06 109 PHE A CA 1
ATOM 817 C C . PHE A 1 109 ? 28.260 -5.816 -21.554 1.00 91.06 109 PHE A C 1
ATOM 819 O O . PHE A 1 109 ? 27.187 -6.037 -20.994 1.00 91.06 109 PHE A O 1
ATOM 826 N N . LEU A 1 110 ? 28.415 -5.839 -22.871 1.00 88.75 110 LEU A N 1
ATOM 827 C CA . LEU A 1 110 ? 27.452 -6.372 -23.823 1.00 88.75 110 LEU A CA 1
ATOM 828 C C . LEU A 1 110 ? 27.949 -7.744 -24.257 1.00 88.75 110 LEU A C 1
ATOM 830 O O . LEU A 1 110 ? 29.130 -7.884 -24.586 1.00 88.75 110 LEU A O 1
ATOM 834 N N . LYS A 1 111 ? 27.061 -8.732 -24.271 1.00 89.00 111 LYS A N 1
ATOM 835 C CA . LYS A 1 111 ? 27.330 -10.076 -24.773 1.00 89.00 111 LYS A CA 1
ATOM 836 C C . LYS A 1 111 ? 26.373 -10.375 -25.920 1.00 89.00 111 LYS A C 1
ATOM 838 O O . LYS A 1 111 ? 25.180 -10.535 -25.684 1.00 89.00 111 LYS A O 1
ATOM 843 N N . GLY A 1 112 ? 26.901 -10.456 -27.136 1.00 83.75 112 GLY A N 1
ATOM 844 C CA . GLY A 1 112 ? 26.146 -10.817 -28.333 1.00 83.75 112 GLY A CA 1
ATOM 845 C C . GLY A 1 112 ? 25.750 -12.295 -28.363 1.00 83.75 112 GLY A C 1
ATOM 846 O O . GLY A 1 112 ? 26.356 -13.138 -27.691 1.00 83.75 112 GLY A O 1
ATOM 847 N N . ALA A 1 113 ? 24.742 -12.619 -29.173 1.00 72.62 113 ALA A N 1
ATOM 848 C CA . ALA A 1 113 ? 24.267 -13.987 -29.401 1.00 72.62 113 ALA A CA 1
ATOM 849 C C . ALA A 1 113 ? 25.353 -14.929 -29.967 1.00 72.62 113 ALA A C 1
ATOM 851 O O . ALA A 1 113 ? 25.320 -16.137 -29.746 1.00 72.62 113 ALA A O 1
ATOM 852 N N . ASP A 1 114 ? 26.360 -14.377 -30.641 1.00 75.31 114 ASP A N 1
ATOM 853 C CA . ASP A 1 114 ? 27.555 -15.064 -31.142 1.00 75.31 114 ASP A CA 1
ATOM 854 C C . ASP A 1 114 ? 28.647 -15.265 -30.070 1.00 75.31 114 ASP A C 1
ATOM 856 O O . ASP A 1 114 ? 29.763 -15.683 -30.378 1.00 75.31 114 ASP A O 1
ATOM 860 N N . SER A 1 115 ?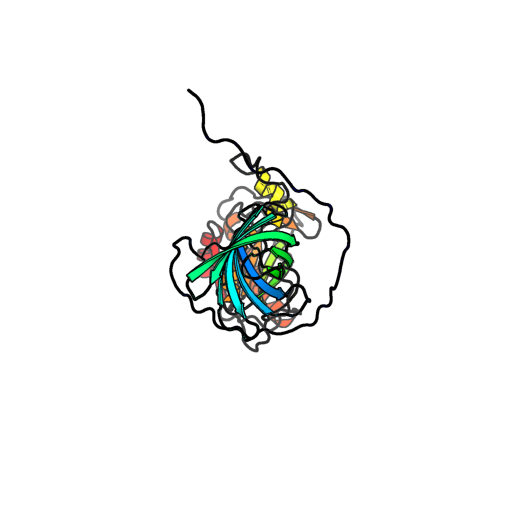 28.328 -15.002 -28.798 1.00 72.06 115 SER A N 1
ATOM 861 C CA . SER A 1 115 ? 29.252 -15.029 -27.654 1.00 72.06 115 SER A CA 1
ATOM 862 C C . SER A 1 115 ? 30.359 -13.969 -27.691 1.00 72.06 115 SER A C 1
ATOM 864 O O . SER A 1 115 ? 31.302 -14.050 -26.897 1.00 72.06 115 SER A O 1
ATOM 866 N N . PHE A 1 116 ? 30.257 -12.960 -28.559 1.00 77.94 116 PHE A N 1
ATOM 867 C CA . PHE A 1 116 ? 31.152 -11.811 -28.520 1.00 77.94 116 PHE A CA 1
ATOM 868 C C . PHE A 1 116 ? 30.850 -10.938 -27.293 1.00 77.94 116 PHE A C 1
ATOM 870 O O . PHE A 1 116 ? 29.712 -10.526 -27.084 1.00 77.94 116 PHE A O 1
ATOM 877 N N . THR A 1 117 ? 31.874 -10.622 -26.495 1.00 83.25 117 THR A N 1
ATOM 878 C CA . THR A 1 117 ? 31.744 -9.752 -25.317 1.00 83.25 117 THR A CA 1
ATOM 879 C C . THR A 1 117 ? 32.521 -8.457 -25.523 1.00 83.25 117 THR A C 1
ATOM 881 O O . THR A 1 117 ? 33.731 -8.484 -25.752 1.00 83.25 117 THR A O 1
ATOM 884 N N . SER A 1 118 ? 31.855 -7.314 -25.364 1.00 86.19 118 SER A N 1
ATOM 885 C CA . SER A 1 118 ? 32.483 -5.988 -25.387 1.00 86.19 118 SER A CA 1
ATOM 886 C C . SER A 1 118 ? 32.190 -5.209 -24.120 1.00 86.19 118 SER A C 1
ATOM 888 O O . SER A 1 118 ? 31.039 -5.106 -23.703 1.00 86.19 118 SER A O 1
ATOM 890 N N . MET A 1 119 ? 33.230 -4.606 -23.551 1.00 90.19 119 MET A N 1
ATOM 891 C CA . MET A 1 119 ? 33.089 -3.644 -22.465 1.00 90.19 119 MET A CA 1
ATOM 892 C C . MET A 1 119 ? 32.591 -2.302 -23.008 1.00 90.19 119 MET A C 1
ATOM 894 O O . MET A 1 119 ? 33.017 -1.870 -24.082 1.00 90.19 119 MET A O 1
ATOM 898 N N . PHE A 1 120 ? 31.762 -1.619 -22.229 1.00 91.31 120 PHE A N 1
ATOM 899 C CA . PHE A 1 120 ? 31.389 -0.235 -22.474 1.00 91.31 120 PHE A CA 1
ATOM 900 C C . PHE A 1 120 ? 31.648 0.640 -21.251 1.00 91.31 120 PHE A C 1
ATOM 902 O O . PHE A 1 120 ? 31.681 0.180 -20.107 1.00 91.31 120 PHE A O 1
ATOM 909 N N . LEU A 1 121 ? 31.812 1.930 -21.518 1.00 92.75 121 LEU A N 1
ATOM 910 C CA . LEU A 1 121 ? 31.875 2.986 -20.517 1.00 92.75 121 LEU A CA 1
ATOM 911 C C . LEU A 1 121 ? 30.823 4.021 -20.865 1.00 92.75 121 LEU A C 1
ATOM 913 O O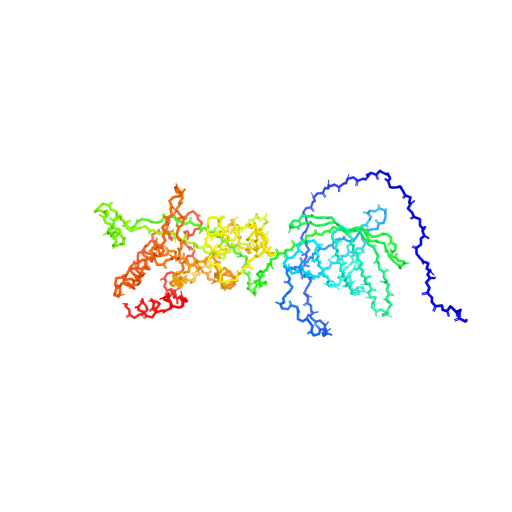 . LEU A 1 121 ? 30.615 4.310 -22.039 1.00 92.75 121 LEU A O 1
ATOM 917 N N . GLY A 1 122 ? 30.196 4.614 -19.866 1.00 92.44 122 GLY A N 1
ATOM 918 C CA . GLY A 1 122 ? 29.170 5.600 -20.115 1.00 92.44 122 GLY A CA 1
ATOM 919 C C . GLY A 1 122 ? 28.946 6.555 -18.967 1.00 92.44 122 GLY A C 1
ATOM 920 O O . GLY A 1 122 ? 29.563 6.459 -17.899 1.00 92.44 122 GLY A O 1
ATOM 921 N N . LYS A 1 123 ? 28.042 7.490 -19.224 1.00 92.06 123 LYS A N 1
ATOM 922 C CA . LYS A 1 123 ? 27.472 8.355 -18.204 1.00 92.06 123 LYS A CA 1
ATOM 923 C C . LYS A 1 123 ? 25.984 8.122 -18.106 1.00 92.06 123 LYS A C 1
ATOM 925 O O . LYS A 1 123 ? 25.343 7.995 -19.140 1.00 92.06 123 LYS A O 1
ATOM 930 N N . ILE A 1 124 ? 25.464 8.093 -16.888 1.00 88.44 124 ILE A N 1
ATOM 931 C CA . ILE A 1 124 ? 24.034 7.988 -16.607 1.00 88.44 124 ILE A CA 1
ATOM 932 C C . ILE A 1 124 ? 23.568 9.254 -15.891 1.00 88.44 124 ILE A C 1
ATOM 934 O O . ILE A 1 124 ? 24.274 9.819 -15.056 1.00 88.44 124 ILE A O 1
ATOM 938 N N . THR A 1 125 ? 22.395 9.750 -16.252 1.00 85.75 125 THR A N 1
ATOM 939 C CA . THR A 1 125 ? 21.748 10.886 -15.592 1.00 85.75 125 THR A CA 1
ATOM 940 C C . THR A 1 125 ? 20.253 10.651 -15.603 1.00 85.75 125 THR A C 1
ATOM 942 O O . THR A 1 125 ? 19.689 10.330 -16.645 1.00 85.75 125 THR A O 1
ATOM 945 N N . GLY A 1 126 ? 19.604 10.820 -14.460 1.00 76.94 126 GLY A N 1
ATOM 946 C CA . GLY A 1 126 ? 18.187 10.533 -14.324 1.00 76.94 126 GLY A CA 1
ATOM 947 C C . GLY A 1 126 ? 17.609 11.078 -13.032 1.00 76.94 126 GLY A C 1
ATOM 948 O O . GLY A 1 126 ? 18.315 11.685 -12.221 1.00 76.94 126 GLY A O 1
ATOM 949 N N . ASN A 1 127 ? 16.311 10.872 -12.882 1.00 69.56 127 ASN A N 1
ATOM 950 C CA . ASN A 1 127 ? 15.559 11.115 -11.664 1.00 69.56 127 ASN A CA 1
ATOM 951 C C . ASN A 1 127 ? 14.996 9.781 -11.149 1.00 69.56 127 ASN A C 1
ATOM 953 O O . ASN A 1 127 ? 15.577 8.732 -11.387 1.00 69.56 127 ASN A O 1
ATOM 957 N N . SER A 1 128 ? 13.901 9.832 -10.397 1.00 60.69 128 SER A N 1
ATOM 958 C CA . SER A 1 128 ? 13.254 8.666 -9.808 1.00 60.69 128 SER A CA 1
ATOM 959 C C . SER A 1 128 ? 12.586 7.723 -10.812 1.00 60.69 128 SER A C 1
ATOM 961 O O . SER A 1 128 ? 12.374 6.568 -10.460 1.00 60.69 128 SER A O 1
ATOM 963 N N . THR A 1 129 ? 12.213 8.189 -12.001 1.00 65.94 129 THR A N 1
ATOM 964 C CA . THR A 1 129 ? 11.401 7.408 -12.951 1.00 65.94 129 THR A CA 1
ATOM 965 C C . THR A 1 129 ? 11.972 7.369 -14.359 1.00 65.94 129 THR A C 1
ATOM 967 O O . THR A 1 129 ? 11.569 6.532 -15.160 1.00 65.94 129 THR A O 1
ATOM 970 N N . HIS A 1 130 ? 12.905 8.262 -14.683 1.00 78.50 130 HIS A N 1
ATOM 971 C CA . HIS A 1 130 ? 13.495 8.396 -16.007 1.00 78.50 130 HIS A CA 1
ATOM 972 C C . HIS A 1 130 ? 15.004 8.521 -15.899 1.00 78.50 130 HIS A C 1
ATOM 974 O O . HIS A 1 130 ? 15.524 9.259 -15.059 1.00 78.50 130 HIS A O 1
ATOM 980 N N . PHE A 1 131 ? 15.715 7.895 -16.826 1.00 83.06 131 PHE A N 1
ATOM 981 C CA . PHE A 1 131 ? 17.139 8.118 -17.000 1.00 83.06 131 PHE A CA 1
ATOM 982 C C . PHE A 1 131 ? 17.512 8.204 -18.472 1.00 83.06 131 PHE A C 1
ATOM 984 O O . PHE A 1 131 ? 16.811 7.762 -19.380 1.00 83.06 131 PHE A O 1
ATOM 991 N N . SER A 1 132 ? 18.676 8.786 -18.690 1.00 87.50 132 SER A N 1
ATOM 992 C CA . SER A 1 132 ? 19.385 8.774 -19.951 1.00 87.50 132 SER A CA 1
ATOM 993 C C . SER A 1 132 ? 20.796 8.271 -19.700 1.00 87.50 132 SER A C 1
ATOM 995 O O . SER A 1 132 ? 21.382 8.547 -18.646 1.00 87.50 132 SER A O 1
ATOM 997 N N . ALA A 1 133 ? 21.342 7.522 -20.648 1.00 89.81 133 ALA A N 1
ATOM 998 C CA . ALA A 1 133 ? 22.732 7.119 -20.609 1.00 89.81 133 ALA A CA 1
ATOM 999 C C . ALA A 1 133 ? 23.402 7.297 -21.968 1.00 89.81 133 ALA A C 1
ATOM 1001 O O . ALA A 1 133 ? 22.857 6.930 -23.004 1.00 89.81 133 ALA A O 1
ATOM 1002 N N . GLU A 1 134 ? 24.613 7.838 -21.950 1.00 91.00 134 GLU A N 1
ATOM 1003 C CA . GLU A 1 134 ? 25.498 7.871 -23.110 1.00 91.00 134 GLU A CA 1
ATOM 1004 C C . GLU A 1 134 ? 26.542 6.773 -22.924 1.00 91.00 134 GLU A C 1
ATOM 1006 O O . GLU A 1 134 ? 27.315 6.802 -21.964 1.00 91.00 134 GLU A O 1
ATOM 1011 N N . ILE A 1 135 ? 26.541 5.790 -23.819 1.00 89.81 135 ILE A N 1
ATOM 1012 C CA . ILE A 1 135 ? 27.358 4.584 -23.739 1.00 89.81 135 ILE A CA 1
ATOM 1013 C C . ILE A 1 135 ? 28.337 4.576 -24.911 1.00 89.81 135 ILE A C 1
ATOM 1015 O O . ILE A 1 135 ? 27.946 4.623 -26.071 1.00 89.81 135 ILE A O 1
ATOM 1019 N N . LYS A 1 136 ? 29.627 4.457 -24.608 1.00 88.31 136 LYS A N 1
ATOM 1020 C CA . LYS A 1 136 ? 30.695 4.243 -25.585 1.00 88.31 136 LYS A CA 1
ATOM 1021 C C . LYS A 1 136 ? 31.096 2.778 -25.572 1.00 88.31 136 LYS A C 1
ATOM 1023 O O . LYS A 1 136 ? 31.669 2.295 -24.589 1.00 88.31 136 LYS A O 1
ATOM 1028 N N . SER A 1 137 ? 30.826 2.086 -26.672 1.00 82.38 137 SER A N 1
ATOM 1029 C CA . SER A 1 137 ? 31.250 0.706 -26.899 1.00 82.38 137 SER A CA 1
ATOM 1030 C C . SER A 1 137 ? 32.213 0.631 -28.080 1.00 82.38 137 SER A C 1
ATOM 1032 O O . SER A 1 137 ? 32.004 1.260 -29.115 1.00 82.38 137 SER A O 1
ATOM 1034 N N . THR A 1 138 ? 33.263 -0.181 -27.964 1.00 74.31 138 THR A N 1
ATOM 1035 C CA . THR A 1 138 ? 34.191 -0.418 -29.081 1.00 74.31 138 THR A CA 1
ATOM 1036 C C . THR A 1 138 ? 33.566 -1.227 -30.216 1.00 74.31 138 THR A C 1
ATOM 1038 O O . THR A 1 138 ? 34.073 -1.184 -31.333 1.00 74.31 138 THR A O 1
ATOM 1041 N N . SER A 1 139 ? 32.489 -1.965 -29.939 1.00 71.81 139 SER A N 1
ATOM 1042 C CA . SER A 1 139 ? 31.806 -2.832 -30.903 1.00 71.81 139 SER A CA 1
ATOM 1043 C C . SER A 1 139 ? 30.570 -2.193 -31.527 1.00 71.81 139 SER A C 1
ATOM 1045 O O . SER A 1 139 ? 30.303 -2.428 -32.700 1.00 71.81 139 SER A O 1
ATOM 1047 N N . LEU A 1 140 ? 29.837 -1.382 -30.758 1.00 69.62 140 LEU A N 1
ATOM 1048 C CA . LEU A 1 140 ? 28.570 -0.781 -31.187 1.00 69.62 140 LEU A CA 1
ATOM 1049 C C . LEU A 1 140 ? 28.658 0.734 -31.430 1.00 69.62 140 LEU A C 1
ATOM 1051 O O . LEU A 1 140 ? 27.696 1.327 -31.903 1.00 69.62 140 LEU A O 1
ATOM 1055 N N . GLY A 1 141 ? 29.800 1.363 -31.138 1.00 76.75 141 GLY A N 1
ATOM 1056 C CA . GLY A 1 141 ? 29.962 2.810 -31.254 1.00 76.75 141 GLY A CA 1
ATOM 1057 C C . GLY A 1 141 ? 29.328 3.575 -30.092 1.00 76.75 141 GLY A C 1
ATOM 1058 O O . GLY A 1 141 ? 29.200 3.054 -28.980 1.00 76.75 141 GLY A O 1
ATOM 1059 N N . ASP A 1 142 ? 28.993 4.838 -30.355 1.00 83.50 142 ASP A N 1
ATOM 1060 C CA . ASP A 1 142 ? 28.301 5.705 -29.406 1.00 83.50 142 ASP A CA 1
ATOM 1061 C C . ASP A 1 142 ? 26.798 5.399 -29.453 1.00 83.50 142 ASP A C 1
ATOM 1063 O O . ASP A 1 142 ? 26.164 5.497 -30.504 1.00 83.50 142 ASP A O 1
ATOM 1067 N N . ILE A 1 143 ? 26.259 5.011 -28.302 1.00 83.12 143 ILE A N 1
ATOM 1068 C CA . ILE A 1 143 ? 24.862 4.657 -28.089 1.00 83.12 143 ILE A CA 1
ATOM 1069 C C . ILE A 1 143 ? 24.256 5.653 -27.108 1.00 83.12 143 ILE A C 1
ATOM 1071 O O . ILE A 1 143 ? 24.813 5.893 -26.032 1.00 83.12 143 ILE A O 1
ATOM 1075 N N . TYR A 1 144 ? 23.071 6.148 -27.440 1.00 86.69 144 TYR A N 1
ATOM 1076 C CA . TYR A 1 144 ? 22.244 6.916 -26.521 1.00 86.69 144 TYR A CA 1
ATOM 1077 C C . TYR A 1 144 ? 21.065 6.070 -26.073 1.00 86.69 144 TYR A C 1
ATOM 1079 O O . TYR A 1 144 ? 20.348 5.487 -26.885 1.00 86.69 144 TYR A O 1
ATOM 1087 N N . VAL A 1 145 ? 20.891 6.007 -24.763 1.00 86.12 145 VAL A N 1
ATOM 1088 C CA . VAL A 1 145 ? 19.818 5.288 -24.100 1.00 86.12 145 VAL A CA 1
ATOM 1089 C C . VAL A 1 145 ? 18.921 6.300 -23.417 1.00 86.12 145 VAL A C 1
ATOM 1091 O O . VAL A 1 145 ? 19.406 7.149 -22.671 1.00 86.12 145 VAL A O 1
ATOM 1094 N N . TYR A 1 146 ? 17.621 6.168 -23.633 1.00 82.94 146 TYR A N 1
ATOM 1095 C CA . TYR A 1 146 ? 16.598 6.837 -22.839 1.00 82.94 146 TYR A CA 1
ATOM 1096 C C . TYR A 1 146 ? 15.668 5.774 -22.311 1.00 82.94 146 TYR A C 1
ATOM 1098 O O . TYR A 1 146 ? 15.203 4.945 -23.096 1.00 82.94 146 TYR A O 1
ATOM 1106 N N . GLY A 1 147 ? 15.423 5.797 -21.009 1.00 74.94 147 GLY A N 1
ATOM 1107 C CA . GLY A 1 147 ? 14.595 4.792 -20.385 1.00 74.94 147 GLY A CA 1
ATOM 1108 C C . GLY A 1 147 ? 13.769 5.317 -19.236 1.00 74.94 147 GLY A C 1
ATOM 1109 O O . GLY A 1 147 ? 14.085 6.331 -18.607 1.00 74.94 147 GLY A O 1
ATOM 1110 N N . VAL A 1 148 ? 12.703 4.577 -18.984 1.00 71.38 148 VAL A N 1
ATOM 1111 C CA . VAL A 1 148 ? 11.931 4.659 -17.753 1.00 71.38 148 VAL A CA 1
ATOM 1112 C C . VAL A 1 148 ? 12.373 3.527 -16.848 1.00 71.38 148 VAL A C 1
ATOM 1114 O O . VAL A 1 148 ? 12.707 2.440 -17.323 1.00 71.38 148 VAL A O 1
ATOM 1117 N N . HIS A 1 149 ? 12.405 3.784 -15.549 1.00 73.00 149 HIS A N 1
ATOM 1118 C CA . HIS A 1 149 ? 12.637 2.746 -14.562 1.00 73.00 149 HIS A CA 1
ATOM 1119 C C . HIS A 1 149 ? 11.664 2.885 -13.399 1.00 73.00 149 HIS A C 1
ATOM 1121 O O . HIS A 1 149 ? 11.184 3.971 -13.072 1.00 73.00 149 HIS A O 1
ATOM 1127 N N . SER A 1 150 ? 11.361 1.750 -12.792 1.00 66.88 150 SER A N 1
ATOM 1128 C CA . SER A 1 150 ? 10.438 1.631 -11.673 1.00 66.88 150 SER A CA 1
ATOM 1129 C C . SER A 1 150 ? 11.228 1.155 -10.462 1.00 66.88 150 SER A C 1
ATOM 1131 O O . SER A 1 150 ? 11.183 -0.031 -10.150 1.00 66.88 150 SER A O 1
ATOM 1133 N N . ASP A 1 151 ? 11.949 2.050 -9.782 1.00 67.06 151 ASP A N 1
ATOM 1134 C CA . ASP A 1 151 ? 12.627 1.646 -8.545 1.00 67.06 151 ASP A CA 1
ATOM 1135 C C . ASP A 1 151 ? 11.651 1.665 -7.377 1.00 67.06 151 ASP A C 1
ATOM 1137 O O . ASP A 1 151 ? 11.161 2.730 -6.985 1.00 67.06 151 ASP A O 1
ATOM 1141 N N . SER A 1 152 ? 11.397 0.492 -6.818 1.00 70.38 152 SER A N 1
ATOM 1142 C CA . SER A 1 152 ? 10.754 0.289 -5.538 1.00 70.38 152 SER A CA 1
ATOM 1143 C C . SER A 1 152 ? 11.535 -0.733 -4.721 1.00 70.38 152 SER A C 1
ATOM 1145 O O . SER A 1 152 ? 11.813 -1.836 -5.170 1.00 70.38 152 SER A O 1
ATOM 1147 N N . PHE A 1 153 ? 11.803 -0.407 -3.458 1.00 74.81 153 PHE A N 1
ATOM 1148 C CA . PHE A 1 153 ? 12.269 -1.392 -2.472 1.00 74.81 153 PHE A CA 1
ATOM 1149 C C . PHE A 1 153 ? 11.184 -2.409 -2.093 1.00 74.81 153 PHE A C 1
ATOM 1151 O O . PHE A 1 153 ? 11.408 -3.252 -1.222 1.00 74.81 153 PHE A O 1
ATOM 1158 N N . LEU A 1 154 ? 9.991 -2.295 -2.682 1.00 81.00 154 LEU A N 1
ATOM 1159 C CA . LEU A 1 154 ? 8.931 -3.275 -2.557 1.00 81.00 154 LEU A CA 1
ATOM 1160 C C . LEU A 1 154 ? 9.029 -4.282 -3.716 1.00 81.00 154 LEU A C 1
ATOM 1162 O O . LEU A 1 154 ? 9.268 -3.872 -4.857 1.00 81.00 154 LEU A O 1
ATOM 1166 N N . PRO A 1 155 ? 8.799 -5.581 -3.447 1.00 82.25 155 PRO A N 1
ATOM 1167 C CA . PRO A 1 155 ? 8.714 -6.601 -4.488 1.00 82.25 155 PRO A CA 1
ATOM 1168 C C . PRO A 1 155 ? 7.747 -6.198 -5.602 1.00 82.25 155 PRO A C 1
ATOM 1170 O O . PRO A 1 155 ? 6.765 -5.505 -5.344 1.00 82.25 155 PRO A O 1
ATOM 1173 N N . MET A 1 156 ? 8.013 -6.645 -6.829 1.00 81.00 156 MET A N 1
ATOM 1174 C CA . MET A 1 156 ? 7.078 -6.441 -7.937 1.00 81.00 156 MET A CA 1
ATOM 1175 C C . MET A 1 156 ? 5.722 -7.063 -7.622 1.00 81.00 156 MET A C 1
ATOM 1177 O O . MET A 1 156 ? 5.657 -8.153 -7.054 1.00 81.00 156 MET A O 1
ATOM 1181 N N . LEU A 1 157 ? 4.659 -6.374 -8.036 1.00 87.62 157 LEU A N 1
ATOM 1182 C CA . LEU A 1 157 ? 3.314 -6.934 -8.022 1.00 87.62 157 LEU A CA 1
ATOM 1183 C C . LEU A 1 157 ? 3.253 -8.136 -8.961 1.00 87.62 157 LEU A C 1
ATOM 1185 O O . LEU A 1 157 ? 3.819 -8.104 -10.058 1.00 87.62 157 LEU A O 1
ATOM 1189 N N . THR A 1 158 ? 2.567 -9.186 -8.528 1.00 90.56 158 THR A N 1
ATOM 1190 C CA . THR A 1 158 ? 2.492 -10.450 -9.273 1.00 90.56 158 THR A CA 1
ATOM 1191 C C . THR A 1 158 ? 1.128 -10.709 -9.912 1.00 90.56 158 THR A C 1
ATOM 1193 O O . THR A 1 158 ? 0.997 -11.647 -10.699 1.00 90.56 158 THR A O 1
ATOM 1196 N N . GLY A 1 159 ? 0.136 -9.862 -9.627 1.00 91.62 159 GLY A N 1
ATOM 1197 C CA . GLY A 1 159 ? -1.206 -9.950 -10.190 1.00 91.62 159 GLY A CA 1
ATOM 1198 C C . GLY A 1 159 ? -1.435 -9.151 -11.482 1.00 91.62 159 GLY A C 1
ATOM 1199 O O . GLY A 1 159 ? -0.532 -8.574 -12.085 1.00 91.62 159 GLY A O 1
ATOM 1200 N N . GLU A 1 160 ? -2.695 -9.138 -11.918 1.00 91.88 160 GLU A N 1
ATOM 1201 C CA . GLU A 1 160 ? -3.153 -8.569 -13.192 1.00 91.88 160 GLU A CA 1
ATOM 1202 C C . GLU A 1 160 ? -3.652 -7.123 -13.094 1.00 91.88 160 GLU A C 1
ATOM 1204 O O . GLU A 1 160 ? -3.994 -6.534 -14.116 1.00 91.88 160 GLU A O 1
ATOM 1209 N N . TYR A 1 161 ? -3.724 -6.531 -11.908 1.00 94.06 161 TYR A N 1
ATOM 1210 C CA . TYR A 1 161 ? -4.218 -5.165 -11.739 1.00 94.06 161 TYR A CA 1
ATOM 1211 C C . TYR A 1 161 ? -3.105 -4.225 -11.276 1.00 94.06 161 TYR A C 1
ATOM 1213 O O . TYR A 1 161 ? -2.301 -4.583 -10.414 1.00 94.06 161 TYR A O 1
ATOM 1221 N N . ASP A 1 162 ? -3.100 -3.002 -11.816 1.00 93.25 162 ASP A N 1
ATOM 1222 C CA . ASP A 1 162 ? -2.415 -1.890 -11.153 1.00 93.25 162 ASP A CA 1
ATOM 1223 C C . ASP A 1 162 ? -3.164 -1.571 -9.849 1.00 93.25 162 ASP A C 1
ATOM 1225 O O . ASP A 1 162 ? -4.292 -2.026 -9.630 1.00 93.25 162 ASP A O 1
ATOM 1229 N N . VAL A 1 163 ? -2.557 -0.786 -8.960 1.00 96.00 163 VAL A N 1
ATOM 1230 C CA . VAL A 1 163 ? -3.126 -0.536 -7.632 1.00 96.00 163 VAL A CA 1
ATOM 1231 C C . VAL A 1 163 ? -3.527 0.927 -7.482 1.00 96.00 163 VAL A C 1
ATOM 1233 O O . VAL A 1 163 ? -2.709 1.838 -7.607 1.00 96.00 163 VAL A O 1
ATOM 1236 N N . GLY A 1 164 ? -4.802 1.153 -7.189 1.00 96.56 164 GLY A N 1
ATOM 1237 C CA . GLY A 1 164 ? -5.341 2.437 -6.768 1.00 96.56 164 GLY A CA 1
ATOM 1238 C C . GLY A 1 164 ? -5.362 2.550 -5.246 1.00 96.56 164 GLY A C 1
ATOM 1239 O O . GLY A 1 164 ? -5.407 1.535 -4.548 1.00 96.56 164 GLY A O 1
ATOM 1240 N N . ILE A 1 165 ? -5.324 3.775 -4.719 1.00 96.94 165 ILE A N 1
ATOM 1241 C CA . ILE A 1 165 ? -5.412 4.037 -3.277 1.00 96.94 165 ILE A CA 1
ATOM 1242 C C . ILE A 1 165 ? -6.236 5.287 -2.969 1.00 96.94 165 ILE A C 1
ATOM 1244 O O . ILE A 1 165 ? -6.133 6.303 -3.656 1.00 96.94 165 ILE A O 1
ATOM 1248 N N . VAL A 1 166 ? -7.038 5.214 -1.909 1.00 96.62 166 VAL A N 1
ATOM 1249 C CA . VAL A 1 166 ? -7.761 6.345 -1.309 1.00 96.62 166 VAL A CA 1
ATOM 1250 C C . VAL A 1 166 ? -7.684 6.264 0.216 1.00 96.62 166 VAL A C 1
ATOM 1252 O O . VAL A 1 166 ? -7.572 5.179 0.787 1.00 96.62 166 VAL A O 1
ATOM 1255 N N . SER A 1 167 ? -7.748 7.414 0.885 1.00 96.62 167 SER A N 1
ATOM 1256 C CA . SER A 1 167 ? -7.715 7.501 2.348 1.00 96.62 167 SER A CA 1
ATOM 1257 C C . SER A 1 167 ? -8.896 8.311 2.868 1.00 96.62 167 SER A C 1
ATOM 1259 O O . SER A 1 167 ? -9.220 9.363 2.319 1.00 96.62 167 SER A O 1
ATOM 1261 N N . TYR A 1 168 ? -9.482 7.857 3.972 1.00 97.94 168 TYR A N 1
ATOM 1262 C CA . TYR A 1 168 ? -10.607 8.493 4.645 1.00 97.94 168 TYR A CA 1
ATOM 1263 C C . TYR A 1 168 ? -10.294 8.716 6.125 1.00 97.94 168 TYR A C 1
ATOM 1265 O O . TYR A 1 168 ? -9.627 7.907 6.772 1.00 97.94 168 TYR A O 1
ATOM 1273 N N . HIS A 1 169 ? -10.814 9.815 6.664 1.00 98.44 169 HIS A N 1
ATOM 1274 C CA . HIS A 1 169 ? -10.910 10.058 8.101 1.00 98.44 169 HIS A CA 1
ATOM 1275 C C . HIS A 1 169 ? -12.357 9.813 8.509 1.00 98.44 169 HIS A C 1
ATOM 1277 O O . HIS A 1 169 ? -13.265 10.484 8.016 1.00 98.44 169 HIS A O 1
ATOM 1283 N N . LEU A 1 170 ? -12.568 8.812 9.358 1.00 98.44 170 LEU A N 1
ATOM 1284 C CA . LEU A 1 170 ? -13.893 8.391 9.787 1.00 98.44 170 LEU A CA 1
ATOM 1285 C C . LEU A 1 170 ? -14.131 8.779 11.242 1.00 98.44 170 LEU A C 1
ATOM 1287 O O . LEU A 1 170 ? -13.216 8.698 12.059 1.00 98.44 170 LEU A O 1
ATOM 1291 N N . VAL A 1 171 ? -15.374 9.140 11.559 1.00 98.06 171 VAL A N 1
ATOM 1292 C CA . VAL A 1 171 ? -15.824 9.452 12.920 1.00 98.06 171 VAL A CA 1
ATOM 1293 C C . VAL A 1 171 ? -17.089 8.649 13.220 1.00 98.06 171 VAL A C 1
ATOM 1295 O O . VAL A 1 171 ? -18.131 8.853 12.593 1.00 98.06 171 VAL A O 1
ATOM 1298 N N . ASP A 1 172 ? -17.006 7.752 14.196 1.00 97.88 172 ASP A N 1
ATOM 1299 C CA . ASP A 1 172 ? -18.129 7.000 14.747 1.00 97.88 172 ASP A CA 1
ATOM 1300 C C . ASP A 1 172 ? -18.856 7.871 15.779 1.00 97.88 172 ASP A C 1
ATOM 1302 O O . ASP A 1 172 ? -18.580 7.855 16.978 1.00 97.88 172 ASP A O 1
ATOM 1306 N N . SER A 1 173 ? -19.818 8.660 15.295 1.00 95.69 173 SER A N 1
ATOM 1307 C CA . SER A 1 173 ? -20.594 9.591 16.131 1.00 95.69 173 SER A CA 1
ATOM 1308 C C . SER A 1 173 ? -21.502 8.898 17.161 1.00 95.69 173 SER A C 1
ATOM 1310 O O . SER A 1 173 ? -22.170 9.581 17.935 1.00 95.69 173 SER A O 1
ATOM 1312 N N . ASN A 1 174 ? -21.566 7.561 17.171 1.00 95.88 174 ASN A N 1
ATOM 1313 C CA . ASN A 1 174 ? -22.358 6.789 18.129 1.00 95.88 174 ASN A CA 1
ATOM 1314 C C . ASN A 1 174 ? -21.506 6.165 19.242 1.00 95.88 174 ASN A C 1
ATOM 1316 O O . ASN A 1 174 ? -22.069 5.602 20.186 1.00 95.88 174 ASN A O 1
ATOM 1320 N N . ARG A 1 175 ? -20.173 6.265 19.163 1.00 96.81 175 ARG A N 1
ATOM 1321 C CA . ARG A 1 175 ? -19.257 5.683 20.143 1.00 96.81 175 ARG A CA 1
ATOM 1322 C C . ARG A 1 175 ? -18.310 6.732 20.704 1.00 96.81 175 ARG A C 1
ATOM 1324 O O . ARG A 1 175 ? -17.611 7.415 19.965 1.00 96.81 175 ARG A O 1
ATOM 1331 N N . LEU A 1 176 ? -18.270 6.817 22.030 1.00 95.69 176 LEU A N 1
ATOM 1332 C CA . LEU A 1 176 ? -17.303 7.648 22.740 1.00 95.69 176 LEU A CA 1
ATOM 1333 C C . LEU A 1 176 ? -15.903 7.031 22.675 1.00 95.69 176 LEU A C 1
ATOM 1335 O O . LEU A 1 176 ? -15.756 5.805 22.647 1.00 95.69 176 LEU A O 1
ATOM 1339 N N . GLU A 1 177 ? -14.887 7.884 22.693 1.00 95.38 177 GLU A N 1
ATOM 1340 C CA . GLU A 1 177 ? -13.499 7.471 22.854 1.00 95.38 177 GLU A CA 1
ATOM 1341 C C . GLU A 1 177 ? -13.249 7.039 24.310 1.00 95.38 177 GLU A C 1
ATOM 1343 O O . GLU A 1 177 ? -13.625 7.718 25.264 1.00 95.38 177 GLU A O 1
ATOM 1348 N N . LEU A 1 178 ? -12.655 5.858 24.483 1.00 93.06 178 LEU A N 1
ATOM 1349 C CA . LEU A 1 178 ? -12.418 5.220 25.782 1.00 93.06 178 LEU A CA 1
ATOM 1350 C C . LEU A 1 178 ? -10.979 5.402 26.280 1.00 93.06 178 LEU A C 1
ATOM 1352 O O . LEU A 1 178 ? -10.687 5.075 27.432 1.00 93.06 178 LEU A O 1
ATOM 1356 N N . PHE A 1 179 ? -10.077 5.878 25.419 1.00 92.44 179 PHE A N 1
ATOM 1357 C CA . PHE A 1 179 ? -8.667 6.112 25.737 1.00 92.44 179 PHE A CA 1
ATOM 1358 C C . PHE A 1 179 ? -8.365 7.565 26.133 1.00 92.44 179 PHE A C 1
ATOM 1360 O O . PHE A 1 179 ? -7.225 7.878 26.474 1.00 92.44 179 PHE A O 1
ATOM 1367 N N . THR A 1 180 ? -9.367 8.449 26.129 1.00 90.88 180 THR A N 1
ATOM 1368 C CA . THR A 1 180 ? -9.236 9.838 26.583 1.00 90.88 180 THR A CA 1
ATOM 1369 C C . THR A 1 180 ? -10.198 10.141 27.729 1.00 90.88 180 THR A C 1
ATOM 1371 O O . THR A 1 180 ? -11.233 9.503 27.896 1.00 90.88 180 THR A O 1
ATOM 1374 N N . ASP A 1 181 ? -9.858 11.148 28.538 1.00 89.94 181 ASP A N 1
ATOM 1375 C CA . ASP A 1 181 ? -10.723 11.630 29.626 1.00 89.94 181 ASP A CA 1
ATOM 1376 C C . ASP A 1 181 ? -11.759 12.673 29.145 1.00 89.94 181 ASP A C 1
ATOM 1378 O O . ASP A 1 181 ? -12.423 13.319 29.962 1.00 89.94 181 ASP A O 1
ATOM 1382 N N . GLN A 1 182 ? -11.865 12.911 27.832 1.00 90.31 182 GLN A N 1
ATOM 1383 C CA . GLN A 1 182 ? -12.737 13.943 27.273 1.00 90.31 182 GLN A CA 1
ATOM 1384 C C . GLN A 1 182 ? -14.154 13.382 27.057 1.00 90.31 182 GLN A C 1
ATOM 1386 O O . GLN A 1 182 ? -14.342 12.487 26.242 1.00 90.31 182 GLN A O 1
ATOM 1391 N N . PRO A 1 183 ? -15.181 13.903 27.755 1.00 85.62 183 PRO A N 1
ATOM 1392 C CA . PRO A 1 183 ? -16.515 13.294 27.766 1.00 85.62 183 PRO A CA 1
ATOM 1393 C C . PRO A 1 183 ? -17.291 13.438 26.448 1.00 85.62 183 PRO A C 1
ATOM 1395 O O . PRO A 1 183 ? -18.254 12.706 26.241 1.00 85.62 183 PRO A O 1
ATOM 1398 N N . ASP A 1 184 ? -16.881 14.371 25.585 1.00 90.69 184 ASP A N 1
ATOM 1399 C CA . ASP A 1 184 ? -17.494 14.648 24.279 1.00 90.69 184 ASP A CA 1
ATOM 1400 C C . ASP A 1 184 ? -16.572 14.232 23.114 1.00 90.69 184 ASP A C 1
ATOM 1402 O O . ASP A 1 184 ? -16.696 14.746 22.001 1.00 90.69 184 ASP A O 1
ATOM 1406 N N . ASP A 1 185 ? -15.615 13.342 23.386 1.00 93.75 185 ASP A N 1
ATOM 1407 C CA . ASP A 1 185 ? -14.706 12.784 22.389 1.00 93.75 185 ASP A CA 1
ATOM 1408 C C . ASP A 1 185 ? -15.309 11.514 21.789 1.00 93.75 185 ASP A C 1
ATOM 1410 O O . ASP A 1 185 ? -15.728 10.600 22.505 1.00 93.75 185 ASP A O 1
ATOM 1414 N N . TYR A 1 186 ? -15.396 11.481 20.464 1.00 96.38 186 TYR A N 1
ATOM 1415 C CA . TYR A 1 186 ? -15.995 10.381 19.717 1.00 96.38 186 TYR A CA 1
ATOM 1416 C C . TYR A 1 186 ? -14.905 9.600 19.017 1.00 96.38 186 TYR A C 1
ATOM 1418 O O . TYR A 1 186 ? -13.918 10.168 18.549 1.00 96.38 186 TYR A O 1
ATOM 1426 N N . ARG A 1 187 ? -15.107 8.290 18.899 1.00 97.62 187 ARG A N 1
ATOM 1427 C CA . ARG A 1 187 ? -14.132 7.434 18.246 1.00 97.62 187 ARG A CA 1
ATOM 1428 C C . ARG A 1 187 ? -13.962 7.859 16.794 1.00 97.62 187 ARG A C 1
ATOM 1430 O O . ARG A 1 187 ? -14.893 7.813 15.996 1.00 97.62 187 ARG A O 1
ATOM 1437 N N . GLU A 1 188 ? -12.737 8.189 16.437 1.00 97.88 188 GLU A N 1
ATOM 1438 C CA . GLU A 1 188 ? -12.325 8.454 15.068 1.00 97.88 188 GLU A CA 1
ATOM 1439 C C . GLU A 1 188 ? -11.223 7.481 14.644 1.00 97.88 188 GLU A C 1
ATOM 1441 O O . GLU A 1 188 ? -10.618 6.813 15.480 1.00 97.88 188 GLU A O 1
ATOM 1446 N N . MET A 1 189 ? -10.994 7.346 13.340 1.00 98.19 189 MET A N 1
ATOM 1447 C CA . MET A 1 189 ? -9.967 6.465 12.780 1.00 98.19 189 MET A CA 1
ATOM 1448 C C . MET A 1 189 ? -9.563 6.899 11.373 1.00 98.19 189 MET A C 1
ATOM 1450 O O . MET A 1 189 ? -10.331 7.547 10.658 1.00 98.19 189 MET A O 1
ATOM 1454 N N . MET A 1 190 ? -8.358 6.507 10.964 1.00 98.56 190 MET A N 1
ATOM 1455 C CA . MET A 1 190 ? -7.931 6.617 9.570 1.00 98.56 190 MET A CA 1
ATOM 1456 C C . MET A 1 190 ? -8.166 5.284 8.867 1.00 98.56 190 MET A C 1
ATOM 1458 O O . MET A 1 190 ? -7.788 4.235 9.387 1.00 98.56 190 MET A O 1
ATOM 1462 N N . LEU A 1 191 ? -8.752 5.334 7.677 1.00 98.50 191 LEU A N 1
ATOM 1463 C CA . LEU A 1 191 ? -8.970 4.182 6.810 1.00 98.50 191 LEU A CA 1
ATOM 1464 C C . LEU A 1 191 ? -8.221 4.404 5.500 1.00 98.50 191 LEU A C 1
ATOM 1466 O O . LEU A 1 191 ? -8.405 5.435 4.857 1.00 98.50 191 LEU A O 1
ATOM 1470 N N . GLN A 1 192 ? -7.407 3.439 5.087 1.00 98.19 192 GLN A N 1
ATOM 1471 C CA . GLN A 1 192 ? -6.767 3.443 3.775 1.00 98.19 192 GLN A CA 1
ATOM 1472 C C . GLN A 1 192 ? -7.291 2.263 2.960 1.00 98.19 192 GLN A C 1
ATOM 1474 O O . GLN A 1 192 ? -7.249 1.123 3.424 1.00 98.19 192 GLN A O 1
ATOM 1479 N N . ILE A 1 193 ? -7.818 2.539 1.769 1.00 98.50 193 ILE A N 1
ATOM 1480 C CA . ILE A 1 193 ? -8.376 1.530 0.871 1.00 98.50 193 ILE A CA 1
ATOM 1481 C C . ILE A 1 193 ? -7.510 1.446 -0.375 1.00 98.50 193 ILE A C 1
ATOM 1483 O O . ILE A 1 193 ? -7.336 2.440 -1.079 1.00 98.50 193 ILE A O 1
ATOM 1487 N N . TRP A 1 194 ? -7.020 0.245 -0.661 1.00 98.62 194 TRP A N 1
ATOM 1488 C CA . TRP A 1 194 ? -6.390 -0.093 -1.929 1.00 98.62 194 TRP A CA 1
ATOM 1489 C C . TRP A 1 194 ? -7.365 -0.901 -2.775 1.00 98.62 194 TRP A C 1
ATOM 1491 O O . TRP A 1 194 ? -8.083 -1.762 -2.258 1.00 98.62 194 TRP A O 1
ATOM 1501 N N . TYR A 1 195 ? -7.387 -0.627 -4.073 1.00 98.25 195 TYR A N 1
ATOM 1502 C CA . TYR A 1 195 ? -8.331 -1.234 -5.005 1.00 98.25 195 TYR A CA 1
ATOM 1503 C C . TYR A 1 195 ? -7.702 -1.507 -6.378 1.00 98.25 195 TYR A C 1
ATOM 1505 O O . TYR A 1 195 ? -6.717 -0.857 -6.735 1.00 98.25 195 TYR A O 1
ATOM 1513 N N . PRO A 1 196 ? -8.259 -2.447 -7.162 1.00 97.62 196 PRO A N 1
ATOM 1514 C CA . PRO A 1 196 ? -7.799 -2.711 -8.521 1.00 97.62 196 PRO A CA 1
ATOM 1515 C C . PRO A 1 196 ? -7.968 -1.478 -9.417 1.00 97.62 196 PRO A C 1
ATOM 1517 O O . PRO A 1 196 ? -9.077 -0.968 -9.590 1.00 97.62 196 PRO A O 1
ATOM 1520 N N . ALA A 1 197 ? -6.874 -1.003 -10.005 1.00 95.31 197 ALA A N 1
ATOM 1521 C CA . ALA A 1 197 ? -6.843 0.123 -10.933 1.00 95.31 197 ALA A CA 1
ATOM 1522 C C . ALA A 1 197 ? -6.581 -0.335 -12.374 1.00 95.31 197 ALA A C 1
ATOM 1524 O O . ALA A 1 197 ? -6.102 -1.443 -12.638 1.00 95.31 197 ALA A O 1
ATOM 1525 N N . ALA A 1 198 ? -6.912 0.534 -13.330 1.00 87.56 198 ALA A N 1
ATOM 1526 C CA . ALA A 1 198 ? -6.692 0.264 -14.747 1.00 87.56 198 ALA A CA 1
ATOM 1527 C C . ALA A 1 198 ? -5.189 0.174 -15.081 1.00 87.56 198 ALA A C 1
ATOM 1529 O O . ALA A 1 198 ? -4.420 1.063 -14.706 1.00 87.56 198 ALA A O 1
ATOM 1530 N N . LYS A 1 199 ? -4.786 -0.868 -15.833 1.00 81.88 199 LYS A N 1
ATOM 1531 C CA . LYS A 1 199 ? -3.393 -1.044 -16.281 1.00 81.88 199 LYS A CA 1
ATOM 1532 C C . LYS A 1 199 ? -2.904 0.148 -17.102 1.00 81.88 199 LYS A C 1
ATOM 1534 O O . LYS A 1 199 ? -3.621 0.662 -17.963 1.00 81.88 199 LYS A O 1
ATOM 1539 N N . GLY A 1 200 ? -1.637 0.503 -16.912 1.00 72.38 200 GLY A N 1
ATOM 1540 C CA . GLY A 1 200 ? -0.969 1.542 -17.698 1.00 72.38 200 GLY A CA 1
ATOM 1541 C C . GLY A 1 200 ? -1.360 2.955 -17.270 1.00 72.38 200 GLY A C 1
ATOM 1542 O O . GLY A 1 200 ? -1.146 3.909 -18.023 1.00 72.38 200 GLY A O 1
ATOM 1543 N N . THR A 1 201 ? -1.926 3.100 -16.069 1.00 68.88 201 THR A N 1
ATOM 1544 C CA . THR A 1 201 ? -2.181 4.417 -15.492 1.00 68.88 201 THR A CA 1
ATOM 1545 C C . THR A 1 201 ? -0.844 5.085 -15.173 1.00 68.88 201 THR A C 1
ATOM 1547 O O . THR A 1 201 ? -0.058 4.590 -14.376 1.00 68.88 201 THR A O 1
ATOM 1550 N N . SER A 1 202 ? -0.570 6.223 -15.815 1.00 63.94 202 SER A N 1
ATOM 1551 C CA . SER A 1 202 ? 0.689 6.971 -15.670 1.00 63.94 202 SER A CA 1
ATOM 1552 C C . SER A 1 202 ? 0.571 8.110 -14.645 1.00 63.94 202 SER A C 1
ATOM 1554 O O . SER A 1 202 ? 1.012 9.234 -14.908 1.00 63.94 202 SER A O 1
ATOM 1556 N N . THR A 1 203 ? -0.068 7.860 -13.502 1.00 71.25 203 THR A N 1
ATOM 1557 C CA . THR A 1 203 ? -0.117 8.833 -12.401 1.00 71.25 203 THR A CA 1
ATOM 1558 C C . THR A 1 203 ? 1.076 8.661 -11.463 1.00 71.25 203 THR A C 1
ATOM 1560 O O . THR A 1 203 ? 1.815 7.680 -11.521 1.00 71.25 203 THR A O 1
ATOM 1563 N N . GLU A 1 204 ? 1.340 9.678 -10.645 1.00 79.38 204 GLU A N 1
ATOM 1564 C CA . GLU A 1 204 ? 2.423 9.611 -9.667 1.00 79.38 204 GLU A CA 1
ATOM 1565 C C . GLU A 1 204 ? 2.082 8.593 -8.569 1.00 79.38 204 GLU A C 1
ATOM 1567 O O . GLU A 1 204 ? 0.952 8.545 -8.072 1.00 79.38 204 GLU A O 1
ATOM 1572 N N . ARG A 1 205 ? 3.073 7.774 -8.198 1.00 85.56 205 ARG A N 1
ATOM 1573 C CA . ARG A 1 205 ? 2.974 6.835 -7.075 1.00 85.56 205 ARG A CA 1
ATOM 1574 C C . ARG A 1 205 ? 2.790 7.591 -5.767 1.00 85.56 205 ARG A C 1
ATOM 1576 O O . ARG A 1 205 ? 3.391 8.643 -5.561 1.00 85.56 205 ARG A O 1
ATOM 1583 N N . THR A 1 206 ? 1.978 7.036 -4.877 1.00 89.44 206 THR A N 1
ATOM 1584 C CA . THR A 1 206 ? 1.742 7.630 -3.562 1.00 89.44 206 THR A CA 1
ATOM 1585 C C . THR A 1 206 ? 2.994 7.566 -2.684 1.00 89.44 206 THR A C 1
ATOM 1587 O O . THR A 1 206 ? 3.856 6.699 -2.849 1.00 89.44 206 THR A O 1
ATOM 1590 N N . SER A 1 207 ? 3.080 8.463 -1.705 1.00 90.31 207 SER A N 1
ATOM 1591 C CA . SER A 1 207 ? 4.116 8.408 -0.673 1.00 90.31 207 SER A CA 1
ATOM 1592 C C . SER A 1 207 ? 3.916 7.192 0.233 1.00 90.31 207 SER A C 1
ATOM 1594 O O . SER A 1 207 ? 2.797 6.899 0.649 1.00 90.31 207 SER A O 1
ATOM 1596 N N . TYR A 1 208 ? 5.007 6.513 0.603 1.00 91.81 208 TYR A N 1
ATOM 1597 C CA . TYR A 1 208 ? 4.951 5.331 1.475 1.00 91.81 208 TYR A CA 1
ATOM 1598 C C . TYR A 1 208 ? 4.367 5.619 2.864 1.00 91.81 208 TYR A C 1
ATOM 1600 O O . TYR A 1 208 ? 3.591 4.830 3.394 1.00 91.81 208 TYR A O 1
ATOM 1608 N N . MET A 1 209 ? 4.750 6.748 3.457 1.00 93.25 209 MET A N 1
ATOM 1609 C CA . MET A 1 209 ? 4.237 7.245 4.733 1.00 93.25 209 MET A CA 1
ATOM 1610 C C . MET A 1 209 ? 4.490 8.747 4.841 1.00 93.25 209 MET A C 1
ATOM 1612 O O . MET A 1 209 ? 5.300 9.300 4.094 1.00 93.25 209 MET A O 1
ATOM 1616 N N . ASP A 1 210 ? 3.806 9.403 5.772 1.00 93.31 210 ASP A N 1
ATOM 1617 C CA . ASP A 1 210 ? 4.091 10.787 6.128 1.00 93.31 210 ASP A CA 1
ATOM 1618 C C . ASP A 1 210 ? 5.372 10.898 6.975 1.00 93.31 210 ASP A C 1
ATOM 1620 O O . ASP A 1 210 ? 5.812 9.946 7.629 1.00 93.31 210 ASP A O 1
ATOM 1624 N N . THR A 1 211 ? 5.967 12.092 6.975 1.00 93.88 211 THR A N 1
ATOM 1625 C CA . THR A 1 211 ? 7.220 12.370 7.686 1.00 93.88 211 THR A CA 1
ATOM 1626 C C . THR A 1 211 ? 7.097 12.150 9.196 1.00 93.88 211 THR A C 1
ATOM 1628 O O . THR A 1 211 ? 8.035 11.642 9.802 1.00 93.88 211 THR A O 1
ATOM 1631 N N . ILE A 1 212 ? 5.949 12.466 9.807 1.00 95.38 212 ILE A N 1
ATOM 1632 C CA . ILE A 1 212 ? 5.751 12.360 11.263 1.00 95.38 212 ILE A CA 1
ATOM 1633 C C . ILE A 1 212 ? 5.753 10.884 11.683 1.00 95.38 212 ILE A C 1
ATOM 1635 O O . ILE A 1 212 ? 6.425 10.505 12.647 1.00 95.38 212 ILE A O 1
ATOM 1639 N N . THR A 1 213 ? 5.063 10.031 10.925 1.00 95.88 213 THR A N 1
ATOM 1640 C CA . THR A 1 213 ? 5.075 8.577 11.121 1.00 95.88 213 THR A CA 1
ATOM 1641 C C . THR A 1 213 ? 6.479 7.998 10.941 1.00 95.88 213 THR A C 1
ATOM 1643 O O . THR A 1 213 ? 6.914 7.176 11.756 1.00 95.88 213 THR A O 1
ATOM 1646 N N . PHE A 1 214 ? 7.222 8.439 9.918 1.00 94.69 214 PHE A N 1
ATOM 1647 C CA . PHE A 1 214 ? 8.604 7.996 9.719 1.00 94.69 214 PHE A CA 1
ATOM 1648 C C . PHE A 1 214 ? 9.514 8.413 10.877 1.00 94.69 214 PHE A C 1
ATOM 1650 O O . PHE A 1 214 ? 10.232 7.571 11.41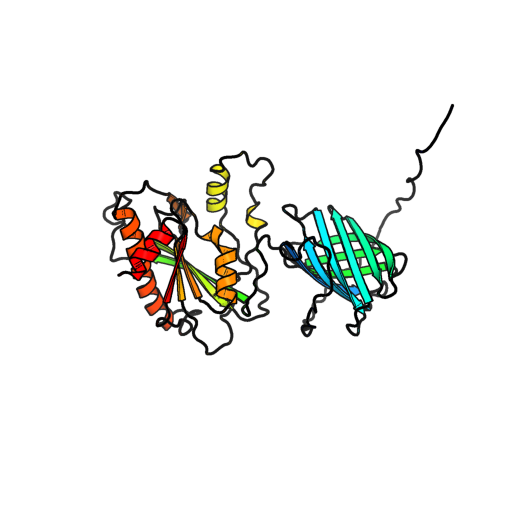4 1.00 94.69 214 PHE A O 1
ATOM 1657 N N . GLU A 1 215 ? 9.468 9.677 11.298 1.00 94.00 215 GLU A N 1
ATOM 1658 C CA . GLU A 1 215 ? 10.256 10.184 12.426 1.00 94.00 215 GLU A CA 1
ATOM 1659 C C . GLU A 1 215 ? 9.949 9.412 13.715 1.00 94.00 215 GLU A C 1
ATOM 1661 O O . GLU A 1 215 ? 10.866 9.066 14.466 1.00 94.00 215 GLU A O 1
ATOM 1666 N N . TRP A 1 216 ? 8.677 9.085 13.962 1.00 94.56 216 TRP A N 1
ATOM 1667 C CA . TRP A 1 216 ? 8.276 8.260 15.100 1.00 94.56 216 TRP A CA 1
ATOM 1668 C C . TRP A 1 216 ? 8.909 6.860 15.049 1.00 94.56 216 TRP A C 1
ATOM 1670 O O . TRP A 1 216 ? 9.495 6.421 16.042 1.00 94.56 216 TRP A O 1
ATOM 1680 N N . LEU A 1 217 ? 8.865 6.179 13.895 1.00 93.75 217 LEU A N 1
ATOM 1681 C CA . LEU A 1 217 ? 9.510 4.871 13.704 1.00 93.75 217 LEU A CA 1
ATOM 1682 C C . LEU A 1 217 ? 11.034 4.962 13.860 1.00 93.75 217 LEU A C 1
ATOM 1684 O O . LEU A 1 217 ? 11.647 4.161 14.571 1.00 93.75 217 LEU A O 1
ATOM 1688 N N . PHE A 1 218 ? 11.645 5.948 13.205 1.00 92.06 218 PHE A N 1
ATOM 1689 C CA . PHE A 1 218 ? 13.089 6.144 13.151 1.00 92.06 218 PHE A CA 1
ATOM 1690 C C . PHE A 1 218 ? 13.678 6.371 14.547 1.00 92.06 218 PHE A C 1
ATOM 1692 O O . PHE A 1 218 ? 14.643 5.709 14.937 1.00 92.06 218 PHE A O 1
ATOM 1699 N N . ASN A 1 219 ? 13.043 7.239 15.339 1.00 91.88 219 ASN A N 1
ATOM 1700 C CA . ASN A 1 219 ? 13.490 7.590 16.689 1.00 91.88 219 ASN A CA 1
ATOM 1701 C C . ASN A 1 219 ? 13.291 6.467 17.720 1.00 91.88 219 ASN A C 1
ATOM 1703 O O . ASN A 1 219 ? 13.893 6.508 18.794 1.00 91.88 219 ASN A O 1
ATOM 1707 N N . ARG A 1 220 ? 12.473 5.456 17.407 1.00 90.25 220 ARG A N 1
ATOM 1708 C CA . ARG A 1 220 ? 12.234 4.278 18.260 1.00 90.25 220 ARG A CA 1
ATOM 1709 C C . ARG A 1 220 ? 13.094 3.073 17.887 1.00 90.25 220 ARG A C 1
ATOM 1711 O O . ARG A 1 220 ? 12.970 2.022 18.518 1.00 90.25 220 ARG A O 1
ATOM 1718 N N . SER A 1 221 ? 13.966 3.200 16.886 1.00 88.00 221 SER A N 1
ATOM 1719 C CA . SER A 1 221 ? 14.851 2.108 16.493 1.00 88.00 221 SER A CA 1
ATOM 1720 C C . SER A 1 221 ? 15.732 1.663 17.672 1.00 88.00 221 SER A C 1
ATOM 1722 O O . SER A 1 221 ? 16.429 2.489 18.266 1.00 88.00 221 SER A O 1
ATOM 1724 N N . PRO A 1 222 ? 15.782 0.355 17.997 1.00 87.25 222 PRO A N 1
ATOM 1725 C CA . PRO A 1 222 ? 16.633 -0.158 19.072 1.00 87.25 222 PRO A CA 1
ATOM 1726 C C . PRO A 1 222 ? 18.128 -0.101 18.721 1.00 87.25 222 PRO A C 1
ATOM 1728 O O . PRO A 1 222 ? 18.977 -0.340 19.579 1.00 87.25 222 PRO A O 1
ATOM 1731 N N . VAL A 1 223 ? 18.460 0.189 17.458 1.00 88.88 223 VAL A N 1
ATOM 1732 C CA . VAL A 1 223 ? 19.830 0.328 16.957 1.00 88.88 223 VAL A CA 1
ATOM 1733 C C . VAL A 1 223 ? 20.050 1.724 16.365 1.00 88.88 223 VAL A C 1
ATOM 1735 O O . VAL A 1 223 ? 19.155 2.240 15.692 1.00 88.88 223 VAL A O 1
ATOM 1738 N N . PRO A 1 224 ? 21.234 2.341 16.554 1.00 84.75 224 PRO A N 1
ATOM 1739 C CA . PRO A 1 224 ? 21.537 3.635 15.949 1.00 84.75 224 PRO A CA 1
ATOM 1740 C C . PRO A 1 224 ? 21.471 3.577 14.418 1.00 84.75 224 PRO A C 1
ATOM 1742 O O . PRO A 1 224 ? 22.223 2.836 13.785 1.00 84.75 224 PRO A O 1
ATOM 1745 N N . LEU A 1 225 ? 20.615 4.402 13.815 1.00 87.00 225 LEU A N 1
ATOM 1746 C CA . LEU A 1 225 ? 20.408 4.470 12.365 1.00 87.00 225 LEU A CA 1
ATOM 1747 C C . LEU A 1 225 ? 21.295 5.531 11.687 1.00 87.00 225 LEU A C 1
ATOM 1749 O O . LEU A 1 225 ? 20.865 6.224 10.778 1.00 87.00 225 LEU A O 1
ATOM 1753 N N . ILE A 1 226 ? 22.562 5.648 12.102 1.00 83.38 226 ILE A N 1
ATOM 1754 C CA . ILE A 1 226 ? 23.489 6.731 11.691 1.00 83.38 226 ILE A CA 1
ATOM 1755 C C . ILE A 1 226 ? 23.727 6.773 10.167 1.00 83.38 226 ILE A C 1
ATOM 1757 O O . ILE A 1 226 ? 24.090 7.807 9.614 1.00 83.38 226 ILE A O 1
ATOM 1761 N N . THR A 1 227 ? 23.554 5.644 9.476 1.00 81.44 227 THR A N 1
ATOM 1762 C CA . THR A 1 227 ? 23.733 5.537 8.019 1.00 81.44 227 THR A CA 1
ATOM 1763 C C . THR A 1 227 ? 22.433 5.673 7.230 1.00 81.44 227 THR A C 1
ATOM 1765 O O . THR A 1 227 ? 22.470 5.576 6.004 1.00 81.44 227 THR A O 1
ATOM 1768 N N . ILE A 1 228 ? 21.293 5.824 7.903 1.00 82.06 228 ILE A N 1
ATOM 1769 C CA . ILE A 1 228 ? 19.985 5.958 7.267 1.00 82.06 228 ILE A CA 1
ATOM 1770 C C . ILE A 1 228 ? 19.623 7.446 7.276 1.00 82.06 228 ILE A C 1
ATOM 1772 O O . ILE A 1 228 ? 19.612 8.042 8.349 1.00 82.06 228 ILE A O 1
ATOM 1776 N N . PRO A 1 229 ? 19.373 8.064 6.112 1.00 82.69 229 PRO A N 1
ATOM 1777 C CA . PRO A 1 229 ? 18.993 9.468 6.064 1.00 82.69 229 PRO A CA 1
ATOM 1778 C C . PRO A 1 229 ? 17.570 9.685 6.595 1.00 82.69 229 PRO A C 1
ATOM 1780 O O . PRO A 1 229 ? 16.723 8.796 6.506 1.00 82.69 229 PRO A O 1
ATOM 1783 N N . ASP A 1 230 ? 17.293 10.901 7.065 1.00 83.75 230 ASP A N 1
ATOM 1784 C CA . ASP A 1 230 ? 15.990 11.288 7.631 1.00 83.75 230 ASP A CA 1
ATOM 1785 C C . ASP A 1 230 ? 14.847 11.263 6.597 1.00 83.75 230 ASP A C 1
ATOM 1787 O O . ASP A 1 230 ? 13.674 11.276 6.953 1.00 83.75 230 ASP A O 1
ATOM 1791 N N . ASN A 1 231 ? 15.172 11.186 5.303 1.00 81.62 231 ASN A N 1
ATOM 1792 C CA . ASN A 1 231 ? 14.209 11.032 4.215 1.00 81.62 231 ASN A CA 1
ATOM 1793 C C . ASN A 1 231 ? 14.197 9.618 3.607 1.00 81.62 231 ASN A C 1
ATOM 1795 O O . ASN A 1 231 ? 13.716 9.429 2.494 1.00 81.62 231 ASN A O 1
ATOM 1799 N N . ALA A 1 232 ? 14.719 8.603 4.308 1.00 83.19 232 ALA A N 1
ATOM 1800 C CA . ALA A 1 232 ? 14.823 7.245 3.763 1.00 83.19 232 ALA A CA 1
ATOM 1801 C C . ALA A 1 232 ? 13.474 6.618 3.365 1.00 83.19 232 ALA A C 1
ATOM 1803 O O . ALA A 1 232 ? 13.453 5.708 2.538 1.00 83.19 232 ALA A O 1
ATOM 1804 N N . TYR A 1 233 ? 12.354 7.092 3.920 1.00 85.00 233 TYR A N 1
ATOM 1805 C CA . TYR A 1 233 ? 11.018 6.651 3.514 1.00 85.00 233 TYR A CA 1
ATOM 1806 C C . TYR A 1 233 ? 10.668 7.030 2.068 1.00 85.00 233 TYR A C 1
ATOM 1808 O O . TYR A 1 233 ? 9.934 6.285 1.429 1.00 85.00 233 TYR A O 1
ATOM 1816 N N . GLU A 1 234 ? 11.237 8.112 1.520 1.00 82.44 234 GLU A N 1
ATOM 1817 C CA . GLU A 1 234 ? 11.055 8.524 0.114 1.00 82.44 234 GLU A CA 1
ATOM 1818 C C . GLU A 1 234 ? 11.710 7.545 -0.870 1.00 82.44 234 GLU A C 1
ATOM 1820 O O . GLU A 1 234 ? 11.440 7.561 -2.074 1.00 82.44 234 GLU A O 1
ATOM 1825 N N . PHE A 1 235 ? 12.607 6.691 -0.371 1.00 78.19 235 PHE A N 1
ATOM 1826 C CA . PHE A 1 235 ? 13.228 5.658 -1.185 1.00 78.19 235 PHE A CA 1
ATOM 1827 C C . PHE A 1 235 ? 12.278 4.479 -1.383 1.00 78.19 235 PHE A C 1
ATOM 1829 O O . PHE A 1 235 ? 12.340 3.839 -2.425 1.00 78.19 235 PHE A O 1
ATOM 1836 N N . VAL A 1 236 ? 11.362 4.224 -0.444 1.00 83.50 236 VAL A N 1
ATOM 1837 C CA . VAL A 1 236 ? 10.317 3.210 -0.606 1.00 83.50 236 VAL A CA 1
ATOM 1838 C C . VAL A 1 236 ? 9.216 3.781 -1.493 1.00 83.50 236 VAL A C 1
ATOM 1840 O O . VAL A 1 236 ? 8.615 4.799 -1.162 1.00 83.50 236 VAL A O 1
ATOM 1843 N N . ARG A 1 237 ? 8.945 3.125 -2.626 1.00 83.44 237 ARG A N 1
ATOM 1844 C CA . ARG A 1 237 ? 7.982 3.614 -3.622 1.00 83.44 237 ARG A CA 1
ATOM 1845 C C . ARG A 1 237 ? 6.839 2.623 -3.825 1.00 83.44 237 ARG A C 1
ATOM 1847 O O . ARG A 1 237 ? 6.992 1.713 -4.642 1.00 83.44 237 ARG A O 1
ATOM 1854 N N . PRO A 1 238 ? 5.722 2.780 -3.100 1.00 89.81 238 PRO A N 1
ATOM 1855 C CA . PRO A 1 238 ? 4.504 2.007 -3.322 1.00 89.81 238 PRO A CA 1
ATOM 1856 C C . PRO A 1 238 ? 4.136 1.946 -4.804 1.00 89.81 238 PRO A C 1
ATOM 1858 O O . PRO A 1 238 ? 4.382 2.904 -5.537 1.00 89.81 238 PRO A O 1
ATOM 1861 N N . TYR A 1 239 ? 3.560 0.840 -5.261 1.00 89.62 239 TYR A N 1
ATOM 1862 C CA . TYR A 1 239 ? 3.006 0.763 -6.614 1.00 89.62 239 TYR A CA 1
ATOM 1863 C C . TYR A 1 239 ? 1.667 1.492 -6.720 1.00 89.62 239 TYR A C 1
ATOM 1865 O O . TYR A 1 239 ? 1.253 1.841 -7.823 1.00 89.62 239 TYR A O 1
ATOM 1873 N N . SER A 1 240 ? 1.012 1.738 -5.585 1.00 92.81 240 SER A N 1
ATOM 1874 C CA . SER A 1 240 ? -0.273 2.414 -5.532 1.00 92.81 240 SER A CA 1
ATOM 1875 C C . SER A 1 240 ? -0.221 3.865 -5.990 1.00 92.81 240 SER A C 1
ATOM 1877 O O . SER A 1 240 ? 0.729 4.610 -5.735 1.00 92.81 240 SER A O 1
ATOM 1879 N N . MET A 1 241 ? -1.291 4.272 -6.664 1.00 91.94 241 MET A N 1
ATOM 1880 C CA . MET A 1 241 ? -1.447 5.595 -7.254 1.00 91.94 241 MET A CA 1
ATOM 1881 C C . MET A 1 241 ? -2.860 6.127 -7.012 1.00 91.94 241 MET A C 1
ATOM 1883 O O . MET A 1 241 ? -3.798 5.367 -6.769 1.00 91.94 241 MET A O 1
ATOM 1887 N N . ASN A 1 242 ? -3.040 7.442 -7.134 1.00 90.25 242 ASN A N 1
ATOM 1888 C CA . ASN A 1 242 ? -4.381 7.990 -7.319 1.00 90.25 242 ASN A CA 1
ATOM 1889 C C . ASN A 1 242 ? -4.789 7.733 -8.778 1.00 90.25 242 ASN A C 1
ATOM 1891 O O . ASN A 1 242 ? -4.309 8.410 -9.693 1.00 90.25 242 ASN A O 1
ATOM 1895 N N . ALA A 1 243 ? -5.574 6.682 -8.998 1.00 90.06 243 ALA A N 1
ATOM 1896 C CA . ALA A 1 243 ? -5.874 6.131 -10.312 1.00 90.06 243 ALA A CA 1
ATOM 1897 C C . ALA A 1 243 ? -7.365 5.789 -10.419 1.00 90.06 243 ALA A C 1
ATOM 1899 O O . ALA A 1 243 ? -7.967 5.399 -9.422 1.00 90.06 243 ALA A O 1
ATOM 1900 N N . PRO A 1 244 ? -7.978 5.887 -11.609 1.00 91.12 244 PRO A N 1
ATOM 1901 C CA . PRO A 1 244 ? -9.314 5.350 -11.815 1.00 91.12 244 PRO A CA 1
ATOM 1902 C C . PRO A 1 244 ? -9.367 3.855 -11.485 1.00 91.12 244 PRO A C 1
ATOM 1904 O O . PRO A 1 244 ? -8.406 3.114 -11.722 1.00 91.12 244 PRO A O 1
ATOM 1907 N N . PHE A 1 245 ? -10.519 3.415 -10.984 1.00 95.00 245 PHE A N 1
ATOM 1908 C CA . PHE A 1 245 ? -10.804 1.998 -10.793 1.00 95.00 245 PHE A CA 1
ATOM 1909 C C . PHE A 1 245 ? -10.650 1.232 -12.122 1.00 95.00 245 PHE A C 1
ATOM 1911 O O . PHE A 1 245 ? -10.829 1.805 -13.202 1.00 95.00 245 PHE A O 1
ATOM 1918 N N . ALA A 1 246 ? -10.290 -0.052 -12.059 1.00 94.31 246 ALA A N 1
ATOM 1919 C CA . ALA A 1 246 ? -10.155 -0.900 -13.241 1.00 94.31 246 ALA A CA 1
ATOM 1920 C C . ALA A 1 246 ? -11.423 -0.868 -14.118 1.00 94.31 246 ALA A C 1
ATOM 1922 O O . ALA A 1 246 ? -12.540 -0.940 -13.610 1.00 94.31 246 ALA A O 1
ATOM 1923 N N . ASP A 1 247 ? -11.252 -0.784 -15.442 1.00 89.81 247 ASP A N 1
ATOM 1924 C CA . ASP A 1 247 ? -12.367 -0.771 -16.401 1.00 89.81 247 ASP A CA 1
A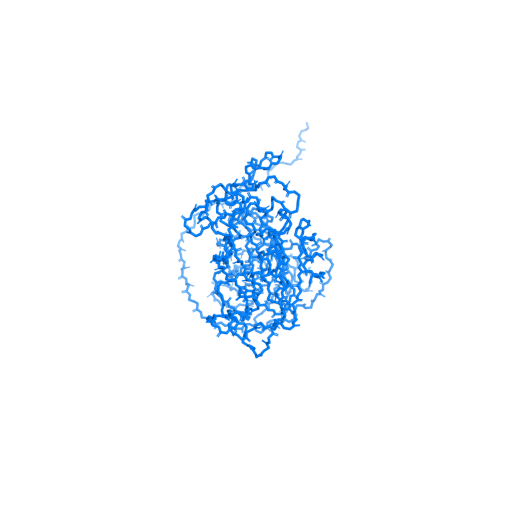TOM 1925 C C . ASP A 1 247 ? -12.964 -2.180 -16.547 1.00 89.81 247 ASP A C 1
ATOM 1927 O O . ASP A 1 247 ? -12.630 -2.950 -17.451 1.00 89.81 247 ASP A O 1
ATOM 1931 N N . THR A 1 248 ? -13.792 -2.556 -15.574 1.00 88.12 248 THR A N 1
ATOM 1932 C CA . THR A 1 248 ? -14.459 -3.854 -15.492 1.00 88.12 248 THR A CA 1
ATOM 1933 C C . THR A 1 248 ? -15.845 -3.715 -14.871 1.00 88.12 248 THR A C 1
ATOM 1935 O O . THR A 1 248 ? -16.109 -2.828 -14.063 1.00 88.12 248 THR A O 1
ATOM 1938 N N . SER A 1 249 ? -16.752 -4.619 -15.244 1.00 85.88 249 SER A N 1
ATOM 1939 C CA . SER A 1 249 ? -18.057 -4.766 -14.588 1.00 85.88 249 SER A CA 1
ATOM 1940 C C . SER A 1 249 ? -18.014 -5.692 -13.367 1.00 85.88 249 SER A C 1
ATOM 1942 O O . SER A 1 249 ? -19.051 -5.948 -12.753 1.00 85.88 249 SER A O 1
ATOM 1944 N N . GLU A 1 250 ? -16.855 -6.284 -13.077 1.00 90.56 250 GLU A N 1
ATOM 1945 C CA . GLU A 1 250 ? -16.674 -7.182 -11.941 1.00 90.56 250 GLU A CA 1
ATOM 1946 C C . GLU A 1 250 ? -16.686 -6.411 -10.621 1.00 90.56 250 GLU A C 1
ATOM 1948 O O . GLU A 1 250 ? -16.177 -5.297 -10.517 1.00 90.56 250 GLU A O 1
ATOM 1953 N N . ARG A 1 251 ? -17.273 -7.040 -9.600 1.00 96.62 251 ARG A N 1
ATOM 1954 C CA . ARG A 1 251 ? -17.170 -6.583 -8.217 1.00 96.62 251 ARG A CA 1
ATOM 1955 C C . ARG A 1 251 ? -16.117 -7.405 -7.506 1.00 96.62 251 ARG A C 1
ATOM 1957 O O . ARG A 1 251 ? -16.034 -8.613 -7.722 1.00 96.62 251 ARG A O 1
ATOM 1964 N N . PHE A 1 252 ? -15.360 -6.753 -6.641 1.00 98.44 252 PHE A N 1
ATOM 1965 C CA . PHE A 1 252 ? -14.202 -7.352 -6.006 1.00 98.44 252 PHE A CA 1
ATOM 1966 C C . PHE A 1 252 ? -14.500 -7.720 -4.551 1.00 98.44 252 PHE A C 1
ATOM 1968 O O . PHE A 1 252 ? -15.119 -6.921 -3.839 1.00 98.44 252 PHE A O 1
ATOM 1975 N N . PRO A 1 253 ? -14.074 -8.912 -4.092 1.00 98.62 253 PRO A N 1
ATOM 1976 C CA . PRO A 1 253 ? -14.153 -9.273 -2.683 1.00 98.62 253 PRO A CA 1
ATOM 1977 C C . PRO A 1 253 ? -13.353 -8.284 -1.829 1.00 98.62 253 PRO A C 1
ATOM 1979 O O . PRO A 1 253 ? -12.322 -7.755 -2.260 1.00 98.62 253 PRO A O 1
ATOM 1982 N N . VAL A 1 254 ? -13.827 -8.052 -0.606 1.00 98.75 254 VAL A N 1
ATOM 1983 C CA . VAL A 1 254 ? -13.230 -7.085 0.323 1.00 98.75 254 VAL A CA 1
ATOM 1984 C C . VAL A 1 254 ? -12.450 -7.812 1.410 1.00 98.75 254 VAL A C 1
ATOM 1986 O O . VAL A 1 254 ? -12.932 -8.779 1.994 1.00 98.75 254 VAL A O 1
ATOM 1989 N N . ILE A 1 255 ? -11.252 -7.329 1.722 1.00 98.81 255 ILE A N 1
ATOM 1990 C CA . ILE A 1 255 ? -10.468 -7.751 2.880 1.00 98.81 255 ILE A CA 1
ATOM 1991 C C . ILE A 1 255 ? -10.338 -6.564 3.830 1.00 98.81 255 ILE A C 1
ATOM 1993 O O . ILE A 1 255 ? -9.749 -5.544 3.478 1.00 98.81 255 ILE A O 1
ATOM 1997 N N . VAL A 1 256 ? -10.840 -6.704 5.054 1.00 98.69 256 VAL A N 1
ATOM 1998 C CA . VAL A 1 256 ? -10.531 -5.752 6.129 1.00 98.69 256 VAL A CA 1
ATOM 1999 C C . VAL A 1 256 ? -9.175 -6.114 6.730 1.00 98.69 256 VAL A C 1
ATOM 2001 O O . VAL A 1 256 ? -8.921 -7.279 7.043 1.00 98.69 256 VAL A O 1
ATOM 2004 N N . PHE A 1 257 ? -8.292 -5.130 6.883 1.00 98.75 257 PHE A N 1
ATOM 2005 C CA . PHE A 1 257 ? -6.953 -5.326 7.425 1.00 98.75 257 PHE A CA 1
ATOM 2006 C C . PHE A 1 257 ? -6.757 -4.575 8.748 1.00 98.75 257 PHE A C 1
ATOM 2008 O O . PHE A 1 257 ? -7.016 -3.375 8.831 1.00 98.75 257 PHE A O 1
ATOM 2015 N N . SER A 1 258 ? -6.211 -5.264 9.757 1.00 98.31 258 SER A N 1
ATOM 2016 C CA . SER A 1 258 ? -5.827 -4.664 11.045 1.00 98.31 258 SER A CA 1
ATOM 2017 C C . SER A 1 258 ? -4.341 -4.865 11.355 1.00 98.31 258 SER A C 1
ATOM 2019 O O . SER A 1 258 ? -3.821 -5.988 11.374 1.00 98.31 258 SER A O 1
ATOM 2021 N N . HIS A 1 259 ? -3.647 -3.767 11.661 1.00 98.12 259 HIS A N 1
ATOM 2022 C CA . HIS A 1 259 ? -2.241 -3.792 12.066 1.00 98.12 259 HIS A CA 1
ATOM 2023 C C . HIS A 1 259 ? -2.034 -4.422 13.458 1.00 98.12 259 HIS A C 1
ATOM 2025 O O . HIS A 1 259 ? -2.955 -4.590 14.257 1.00 98.12 259 HIS A O 1
ATOM 2031 N N . GLY A 1 260 ? -0.780 -4.756 13.772 1.00 96.62 260 GLY A N 1
ATOM 2032 C CA . GLY A 1 260 ? -0.378 -5.151 15.123 1.00 96.62 260 GLY A CA 1
ATOM 2033 C C . GLY A 1 260 ? -0.369 -3.983 16.114 1.00 96.62 260 GLY A C 1
ATOM 2034 O O . GLY A 1 260 ? -0.247 -2.826 15.719 1.00 96.62 260 GLY A O 1
ATOM 2035 N N . TYR A 1 261 ? -0.466 -4.296 17.405 1.00 96.62 261 TYR A N 1
ATOM 2036 C CA . TYR A 1 261 ? -0.330 -3.327 18.497 1.00 96.62 261 TYR A CA 1
ATOM 2037 C C . TYR A 1 261 ? 1.010 -2.579 18.423 1.00 96.62 261 TYR A C 1
ATOM 2039 O O . TYR A 1 261 ? 2.032 -3.208 18.137 1.00 96.62 261 TYR A O 1
ATOM 2047 N N . ASP A 1 262 ? 0.998 -1.267 18.684 1.00 95.56 262 ASP A N 1
ATOM 2048 C CA . ASP A 1 262 ? 2.160 -0.367 18.547 1.00 95.56 262 ASP A CA 1
ATOM 2049 C C . ASP A 1 262 ? 2.773 -0.380 17.128 1.00 95.56 262 ASP A C 1
ATOM 2051 O O . ASP A 1 262 ? 3.946 -0.085 16.914 1.00 95.56 262 ASP A O 1
ATOM 2055 N N . GLY A 1 263 ? 1.973 -0.775 16.134 1.00 93.75 263 GLY A N 1
ATOM 2056 C CA . GLY A 1 263 ? 2.336 -0.782 14.722 1.00 93.75 263 GLY A CA 1
ATOM 2057 C C . GLY A 1 263 ? 1.722 0.387 13.960 1.00 93.75 263 GLY A C 1
ATOM 2058 O O . GLY A 1 263 ? 0.930 1.161 14.494 1.00 93.75 263 GLY A O 1
ATOM 2059 N N . VAL A 1 264 ? 2.065 0.479 12.679 1.00 95.25 264 VAL A N 1
ATOM 2060 C CA . VAL A 1 264 ? 1.456 1.407 11.717 1.00 95.25 264 VAL A CA 1
ATOM 2061 C C . VAL A 1 264 ? 0.986 0.604 10.504 1.00 95.25 264 VAL A C 1
ATOM 2063 O O . VAL A 1 264 ? 1.535 -0.465 10.239 1.00 95.25 264 VAL A O 1
ATOM 2066 N N . TYR A 1 265 ? -0.040 1.043 9.777 1.00 93.12 265 TYR A N 1
ATOM 2067 C CA . TYR A 1 265 ? -0.584 0.250 8.663 1.00 93.12 265 TYR A CA 1
ATOM 2068 C C . TYR A 1 265 ? 0.303 0.285 7.404 1.00 93.12 265 TYR A C 1
ATOM 2070 O O . TYR A 1 265 ? 0.243 -0.627 6.584 1.00 93.12 265 TYR A O 1
ATOM 2078 N N . GLN A 1 266 ? 1.174 1.288 7.271 1.00 94.56 266 GLN A N 1
ATOM 2079 C CA . GLN A 1 266 ? 2.029 1.494 6.098 1.00 94.56 266 GLN A CA 1
ATOM 2080 C C . GLN A 1 266 ? 3.087 0.393 5.936 1.00 94.56 266 GLN A C 1
ATOM 2082 O O . GLN A 1 266 ? 3.502 0.089 4.826 1.00 94.56 266 GLN A O 1
ATOM 2087 N N . ILE A 1 267 ? 3.515 -0.275 7.015 1.00 93.69 267 ILE A N 1
ATOM 2088 C CA . ILE A 1 267 ? 4.533 -1.341 6.907 1.00 93.69 267 ILE A CA 1
ATOM 2089 C C . ILE A 1 267 ? 4.017 -2.628 6.244 1.00 93.69 267 ILE A C 1
ATOM 2091 O O . ILE A 1 267 ? 4.795 -3.558 6.042 1.00 93.69 267 ILE A O 1
ATOM 2095 N N . TYR A 1 268 ? 2.725 -2.692 5.912 1.00 97.00 268 TYR A N 1
ATOM 2096 C CA . TYR A 1 268 ? 2.102 -3.825 5.222 1.00 97.00 268 TYR A CA 1
ATOM 2097 C C . TYR A 1 268 ? 1.844 -3.551 3.733 1.00 97.00 268 TYR A C 1
ATOM 2099 O O . TYR A 1 268 ? 1.258 -4.402 3.067 1.00 97.00 268 TYR A O 1
ATOM 2107 N N . THR A 1 269 ? 2.291 -2.408 3.195 1.00 96.00 269 THR A N 1
ATOM 2108 C CA . THR A 1 269 ? 1.991 -1.977 1.819 1.00 96.00 269 THR A CA 1
ATOM 2109 C C . THR A 1 269 ? 2.328 -3.029 0.767 1.00 96.00 269 THR A C 1
ATOM 2111 O O . THR A 1 269 ? 1.476 -3.311 -0.059 1.00 96.00 269 THR A O 1
ATOM 2114 N N . SER A 1 270 ? 3.500 -3.677 0.801 1.00 94.69 270 SER A N 1
ATOM 2115 C CA . SER A 1 270 ? 3.843 -4.679 -0.226 1.00 94.69 270 SER A CA 1
ATOM 2116 C C . SER A 1 270 ? 2.885 -5.871 -0.252 1.00 94.69 270 SER A C 1
ATOM 2118 O O . SER A 1 270 ? 2.502 -6.325 -1.323 1.00 94.69 270 SER A O 1
ATOM 2120 N N . LEU A 1 271 ? 2.473 -6.360 0.922 1.00 96.88 271 LEU A N 1
ATOM 2121 C CA . LEU A 1 271 ? 1.489 -7.435 1.034 1.00 96.88 271 LEU A CA 1
ATOM 2122 C C . LEU A 1 271 ? 0.125 -6.979 0.509 1.00 96.88 271 LEU A C 1
ATOM 2124 O O . LEU A 1 271 ? -0.521 -7.702 -0.242 1.00 96.88 271 LEU A O 1
ATOM 2128 N N . ILE A 1 272 ? -0.317 -5.794 0.933 1.00 98.44 272 ILE A N 1
ATOM 2129 C CA . ILE A 1 272 ? -1.631 -5.259 0.578 1.00 98.44 272 ILE A CA 1
ATOM 2130 C C . ILE A 1 272 ? -1.715 -4.988 -0.926 1.00 98.44 272 ILE A C 1
ATOM 2132 O O . ILE A 1 272 ? -2.672 -5.417 -1.564 1.00 98.44 272 ILE A O 1
ATOM 2136 N N . GLU A 1 273 ? -0.716 -4.324 -1.504 1.00 97.25 273 GLU A N 1
ATOM 2137 C CA . GLU A 1 273 ? -0.690 -4.018 -2.934 1.00 97.25 273 GLU A CA 1
ATOM 2138 C C . GLU A 1 273 ? -0.651 -5.288 -3.784 1.00 97.25 273 GLU A C 1
ATOM 2140 O O . GLU A 1 273 ? -1.369 -5.367 -4.779 1.00 97.25 273 GLU A O 1
ATOM 2145 N N . ASP A 1 274 ? 0.113 -6.310 -3.382 1.00 97.06 274 ASP A N 1
ATOM 2146 C CA . ASP A 1 274 ? 0.141 -7.574 -4.118 1.00 97.06 274 ASP A CA 1
ATOM 2147 C C . ASP A 1 274 ? -1.208 -8.306 -4.028 1.00 97.06 274 ASP A C 1
ATOM 2149 O O . ASP A 1 274 ? -1.722 -8.749 -5.053 1.00 97.06 274 ASP A O 1
ATOM 2153 N N . ILE A 1 275 ? -1.863 -8.337 -2.859 1.00 98.44 275 ILE A N 1
ATOM 2154 C CA . ILE A 1 275 ? -3.236 -8.862 -2.723 1.00 98.44 275 ILE A CA 1
ATOM 2155 C C . ILE A 1 275 ? -4.197 -8.130 -3.670 1.00 98.44 275 ILE A C 1
ATOM 2157 O O . ILE A 1 275 ? -4.969 -8.767 -4.386 1.00 98.44 275 ILE A O 1
ATOM 2161 N N . VAL A 1 276 ? -4.137 -6.799 -3.711 1.00 98.38 276 VAL A N 1
ATOM 2162 C CA . VAL A 1 276 ? -5.014 -5.992 -4.568 1.00 98.38 276 VAL A CA 1
ATOM 2163 C C . VAL A 1 276 ? -4.738 -6.227 -6.047 1.00 98.38 276 VAL A C 1
ATOM 2165 O O . VAL A 1 276 ? -5.686 -6.342 -6.827 1.00 98.38 276 VAL A O 1
ATOM 2168 N N . SER A 1 277 ? -3.470 -6.405 -6.427 1.00 97.12 277 SER A N 1
ATOM 2169 C CA . SER A 1 277 ? -3.094 -6.746 -7.802 1.00 97.12 277 SER A CA 1
ATOM 2170 C C . SER A 1 277 ? -3.735 -8.057 -8.286 1.00 97.12 277 SER A C 1
ATOM 2172 O O . SER A 1 277 ? -3.909 -8.246 -9.488 1.00 97.12 277 SER A O 1
ATOM 2174 N N . HIS A 1 278 ? -4.167 -8.938 -7.375 1.00 97.44 278 HIS A N 1
ATOM 2175 C CA . HIS A 1 278 ? -4.890 -10.180 -7.682 1.00 97.44 278 HIS A CA 1
ATOM 2176 C C . HIS A 1 278 ? -6.420 -10.042 -7.697 1.00 97.44 278 HIS A C 1
ATOM 2178 O O . HIS A 1 278 ? -7.121 -11.049 -7.808 1.00 97.44 278 HIS A O 1
ATOM 2184 N N . GLY A 1 279 ? -6.958 -8.825 -7.607 1.00 97.38 279 GLY A N 1
ATOM 2185 C CA . GLY A 1 279 ? -8.400 -8.593 -7.658 1.00 97.38 279 GLY A CA 1
ATOM 2186 C C . GLY A 1 279 ? -9.069 -8.719 -6.291 1.00 97.38 279 GLY A C 1
ATOM 2187 O O . GLY A 1 279 ? -10.051 -9.440 -6.129 1.00 97.38 279 GLY A O 1
ATOM 2188 N N . PHE A 1 280 ? -8.557 -7.985 -5.310 1.00 98.56 280 PHE A N 1
ATOM 2189 C CA . PHE A 1 280 ? -9.218 -7.764 -4.025 1.00 98.56 280 PHE A CA 1
ATOM 2190 C C . PHE A 1 280 ? -9.260 -6.265 -3.740 1.00 98.56 280 PHE A C 1
ATOM 2192 O O . PHE A 1 280 ? -8.385 -5.526 -4.183 1.00 98.56 280 PHE A O 1
ATOM 2199 N N . ILE A 1 281 ? -10.249 -5.813 -2.973 1.00 98.75 281 ILE A N 1
ATOM 2200 C CA . ILE A 1 281 ? -10.222 -4.490 -2.339 1.00 98.75 281 ILE A CA 1
ATOM 2201 C C . ILE A 1 281 ? -9.762 -4.694 -0.898 1.00 98.75 281 ILE A C 1
ATOM 2203 O O . ILE A 1 281 ? -10.315 -5.534 -0.191 1.00 98.75 281 ILE A O 1
ATOM 2207 N N . VAL A 1 282 ? -8.758 -3.944 -0.447 1.00 98.88 282 VAL A N 1
ATOM 2208 C CA . VAL A 1 282 ? -8.243 -4.048 0.926 1.00 98.88 282 VAL A CA 1
ATOM 2209 C C . VAL A 1 282 ? -8.503 -2.748 1.673 1.00 98.88 282 VAL A C 1
ATOM 2211 O O . VAL A 1 282 ? -8.011 -1.700 1.271 1.00 98.88 282 VAL A O 1
ATOM 2214 N N . ALA A 1 283 ? -9.239 -2.831 2.779 1.00 98.75 283 ALA A N 1
ATOM 2215 C CA . ALA A 1 283 ? -9.580 -1.722 3.664 1.00 98.75 283 ALA A CA 1
ATOM 2216 C C . ALA A 1 283 ? -8.772 -1.833 4.971 1.00 98.75 283 ALA A C 1
ATOM 2218 O O . ALA A 1 283 ? -9.111 -2.617 5.858 1.00 98.75 283 ALA A O 1
ATOM 2219 N N . SER A 1 284 ? -7.674 -1.083 5.082 1.00 98.62 284 SER A N 1
ATOM 2220 C CA . SER A 1 284 ? -6.755 -1.114 6.227 1.00 98.62 284 SER A CA 1
ATOM 2221 C C . SER A 1 284 ? -7.065 -0.018 7.233 1.00 98.62 284 SER A C 1
ATOM 2223 O O . SER A 1 284 ? -7.027 1.172 6.907 1.00 98.62 284 SER A O 1
ATOM 2225 N N . ILE A 1 285 ? -7.347 -0.422 8.467 1.00 98.69 285 ILE A N 1
ATOM 2226 C CA . ILE A 1 285 ? -7.773 0.480 9.534 1.00 98.69 285 ILE A CA 1
ATOM 2227 C C . ILE A 1 285 ? -6.563 0.843 10.397 1.00 98.69 285 ILE A C 1
ATOM 2229 O O . ILE A 1 285 ? -5.866 -0.031 10.917 1.00 98.69 285 ILE A O 1
ATOM 2233 N N . ASN A 1 286 ? -6.325 2.140 10.590 1.00 98.31 286 ASN A N 1
ATOM 2234 C CA . ASN A 1 286 ? -5.532 2.636 11.709 1.00 98.31 286 ASN A CA 1
ATOM 2235 C C . ASN A 1 286 ? -6.436 2.717 12.930 1.00 98.31 286 ASN A C 1
ATOM 2237 O O . ASN A 1 286 ? -7.365 3.519 12.928 1.00 98.31 286 ASN A O 1
ATOM 2241 N N . HIS A 1 287 ? -6.165 1.917 13.952 1.00 98.00 287 HIS A N 1
ATOM 2242 C CA . HIS A 1 287 ? -6.935 1.917 15.190 1.00 98.00 287 HIS A CA 1
ATOM 2243 C C . HIS A 1 287 ? -6.274 2.871 16.200 1.00 98.00 287 HIS A C 1
ATOM 2245 O O . HIS A 1 287 ? -5.259 2.479 16.792 1.00 98.00 287 HIS A O 1
ATOM 2251 N N . PRO A 1 288 ? -6.787 4.096 16.455 1.00 97.38 288 PRO A N 1
ATOM 2252 C CA . PRO A 1 288 ? -6.110 5.027 17.359 1.00 97.38 288 PRO A CA 1
ATOM 2253 C C . PRO A 1 288 ? -5.978 4.462 18.767 1.00 97.38 288 PRO A C 1
ATOM 2255 O O . PRO A 1 288 ? -6.816 3.665 19.207 1.00 97.38 288 PRO A O 1
ATOM 2258 N N . TYR A 1 289 ? -4.893 4.841 19.443 1.00 96.81 289 TYR A N 1
ATOM 2259 C CA . TYR A 1 289 ? -4.462 4.331 20.755 1.00 96.81 289 TYR A CA 1
ATOM 2260 C C . TYR A 1 289 ? -4.067 2.842 20.788 1.00 96.81 289 TYR A C 1
ATOM 2262 O O . TYR A 1 289 ? -3.492 2.377 21.769 1.00 96.81 289 TYR A O 1
ATOM 2270 N N . ILE A 1 290 ? -4.289 2.096 19.702 1.00 97.19 290 ILE A N 1
ATOM 2271 C CA . ILE A 1 290 ? -3.724 0.756 19.472 1.00 97.19 290 ILE A CA 1
ATOM 2272 C C . ILE A 1 290 ? -2.535 0.842 18.511 1.00 97.19 290 ILE A C 1
ATOM 2274 O O . ILE A 1 290 ? -1.547 0.118 18.664 1.00 97.19 290 ILE A O 1
ATOM 2278 N N . ALA A 1 291 ? -2.632 1.723 17.513 1.00 97.56 291 ALA A N 1
ATOM 2279 C CA . ALA A 1 291 ? -1.543 2.084 16.621 1.00 97.56 291 ALA A CA 1
ATOM 2280 C C . ALA A 1 291 ? -0.435 2.795 17.398 1.00 97.56 291 ALA A C 1
ATOM 2282 O O . ALA A 1 291 ? -0.702 3.559 18.324 1.00 97.56 291 ALA A O 1
ATOM 2283 N N . GLY A 1 292 ? 0.809 2.575 16.978 1.00 96.62 292 GLY A N 1
ATOM 2284 C CA . GLY A 1 292 ? 1.964 3.281 17.526 1.00 96.62 292 GLY A CA 1
ATOM 2285 C C . GLY A 1 292 ? 1.830 4.796 17.387 1.00 96.62 292 GLY A C 1
ATOM 2286 O O . GLY A 1 292 ? 2.115 5.543 18.327 1.00 96.62 292 GLY A O 1
ATOM 2287 N N . ILE A 1 293 ? 1.324 5.222 16.229 1.00 97.94 293 ILE A N 1
ATOM 2288 C CA . ILE A 1 293 ? 0.943 6.594 15.922 1.00 97.94 293 ILE A CA 1
ATOM 2289 C C . ILE A 1 293 ? -0.252 6.614 14.955 1.00 97.94 293 ILE A C 1
ATOM 2291 O O . ILE A 1 293 ? -0.333 5.818 14.013 1.00 97.94 293 ILE A O 1
ATOM 2295 N N . THR A 1 294 ? -1.160 7.559 15.174 1.00 97.94 294 THR A N 1
ATOM 2296 C CA . THR A 1 294 ? -2.175 7.983 14.201 1.00 97.94 294 THR A CA 1
ATOM 2297 C C . THR A 1 294 ? -1.944 9.452 13.898 1.00 97.94 294 THR A C 1
ATOM 2299 O O . THR A 1 294 ? -1.772 10.241 14.825 1.00 97.94 294 THR A O 1
ATOM 2302 N N . VAL A 1 295 ? -1.954 9.820 12.618 1.00 97.56 295 VAL A N 1
ATOM 2303 C CA . VAL A 1 295 ? -1.867 11.209 12.155 1.00 97.56 295 VAL A CA 1
ATOM 2304 C C . VAL A 1 295 ? -3.184 11.559 11.469 1.00 97.56 295 VAL A C 1
ATOM 2306 O O . VAL A 1 295 ? -3.551 10.921 10.481 1.00 97.56 295 VAL A O 1
ATOM 2309 N N . PHE A 1 296 ? -3.904 12.541 12.007 1.00 97.38 296 PHE A N 1
ATOM 2310 C CA . PHE A 1 296 ? -5.188 12.996 11.472 1.00 97.38 296 PHE A CA 1
ATOM 2311 C C . PHE A 1 296 ? -5.010 14.131 10.450 1.00 97.38 296 PHE A C 1
ATOM 2313 O O . PHE A 1 296 ? -3.983 14.817 10.466 1.00 97.38 296 PHE A O 1
ATOM 2320 N N . PRO A 1 297 ? -6.003 14.386 9.573 1.00 96.31 297 PRO A N 1
ATOM 2321 C CA . PRO A 1 297 ? -5.903 15.424 8.540 1.00 96.31 297 PRO A CA 1
ATOM 2322 C C . PRO A 1 297 ? -5.703 16.847 9.079 1.00 96.31 297 PRO A C 1
ATOM 2324 O O . PRO A 1 297 ? -5.166 17.704 8.382 1.00 96.31 297 PRO A O 1
ATOM 2327 N N . ASP A 1 298 ? -6.127 17.109 10.316 1.00 95.12 298 ASP A N 1
ATOM 2328 C CA . ASP A 1 298 ? -5.942 18.392 11.003 1.00 95.12 298 ASP A CA 1
ATOM 2329 C C . ASP A 1 298 ? -4.554 18.545 11.660 1.00 95.12 298 ASP A C 1
ATOM 2331 O O . ASP A 1 298 ? -4.265 19.575 12.274 1.00 95.12 298 ASP A O 1
ATOM 2335 N N . GLY A 1 299 ? -3.687 17.538 11.521 1.00 94.44 299 GLY A N 1
ATOM 2336 C CA . GLY A 1 299 ? -2.343 17.498 12.091 1.00 94.44 299 GLY A CA 1
ATOM 2337 C C . GLY A 1 299 ? -2.284 17.008 13.539 1.00 94.44 299 GLY A C 1
ATOM 2338 O O . GLY A 1 299 ? -1.185 16.940 14.100 1.00 94.44 299 GLY A O 1
ATOM 2339 N N . ARG A 1 300 ? -3.416 16.653 14.168 1.00 95.44 300 ARG A N 1
ATOM 2340 C CA . ARG A 1 300 ? -3.396 15.993 15.480 1.00 95.44 300 ARG A CA 1
ATOM 2341 C C . ARG A 1 300 ? -2.751 14.619 15.368 1.00 95.44 300 ARG A C 1
ATOM 2343 O O . ARG A 1 300 ? -2.877 13.926 14.359 1.00 95.44 300 ARG A O 1
ATOM 2350 N N . THR A 1 301 ? -2.086 14.221 16.448 1.00 97.38 301 THR A N 1
ATOM 2351 C CA . THR A 1 301 ? -1.509 12.886 16.580 1.00 97.38 301 THR A CA 1
ATOM 2352 C C . THR A 1 301 ? -1.955 12.222 17.871 1.00 97.38 301 THR A C 1
ATOM 2354 O O . THR A 1 301 ? -2.076 12.876 18.908 1.00 97.38 301 THR A O 1
ATOM 2357 N N . THR A 1 302 ? -2.190 10.917 17.799 1.00 97.12 302 THR A N 1
ATOM 2358 C CA . THR A 1 302 ? -2.416 10.051 18.963 1.00 97.12 302 THR A CA 1
ATOM 2359 C C . THR A 1 302 ? -1.373 8.948 18.964 1.00 97.12 302 THR A C 1
ATOM 2361 O O . THR A 1 302 ? -0.913 8.533 17.900 1.00 97.12 302 THR A O 1
ATOM 2364 N N . PHE A 1 303 ? -1.014 8.456 20.145 1.00 97.00 303 PHE A N 1
ATOM 2365 C CA . PHE A 1 303 ? -0.007 7.411 20.316 1.00 97.00 303 PHE A CA 1
ATOM 2366 C C . PHE A 1 303 ? -0.609 6.203 21.021 1.00 97.00 303 PHE A C 1
ATOM 2368 O O . PHE A 1 303 ? -1.680 6.298 21.619 1.00 97.00 303 PHE A O 1
ATOM 2375 N N . VAL A 1 304 ? 0.091 5.075 20.939 1.00 95.94 304 VAL A N 1
ATOM 2376 C CA . VAL A 1 304 ? -0.326 3.831 21.587 1.00 95.94 304 VAL A CA 1
ATOM 2377 C C . VAL A 1 304 ? -0.511 4.002 23.100 1.00 95.94 304 VAL A C 1
ATOM 2379 O O . VAL A 1 304 ? 0.337 4.584 23.780 1.00 95.94 304 VAL A O 1
ATOM 2382 N N . GLU A 1 305 ? -1.582 3.418 23.627 1.00 95.19 305 GLU A N 1
ATOM 2383 C CA . GLU A 1 305 ? -1.839 3.269 25.058 1.00 95.19 305 GLU A CA 1
ATOM 2384 C C . GLU A 1 305 ? -1.582 1.822 25.504 1.00 95.19 305 GLU A C 1
ATOM 2386 O O . GLU A 1 305 ? -1.789 0.890 24.720 1.00 95.19 305 GLU A O 1
ATOM 2391 N N . PRO A 1 306 ? -1.154 1.581 26.759 1.00 93.06 306 PRO A N 1
ATOM 2392 C CA . PRO A 1 306 ? -0.977 0.231 27.281 1.00 93.06 306 PRO A CA 1
ATOM 2393 C C . PRO A 1 306 ? -2.229 -0.631 27.098 1.00 93.06 306 PRO A C 1
ATOM 2395 O O . PRO A 1 306 ? -3.340 -0.200 27.405 1.00 93.06 306 PRO A O 1
ATOM 2398 N N . ILE A 1 307 ? -2.041 -1.884 26.667 1.00 88.06 307 ILE A N 1
ATOM 2399 C CA . ILE A 1 307 ? -3.148 -2.836 26.500 1.00 88.06 307 ILE A CA 1
ATOM 2400 C C . ILE A 1 307 ? -3.953 -2.933 27.801 1.00 88.06 307 ILE A C 1
ATOM 2402 O O . ILE A 1 307 ? -3.447 -3.384 28.832 1.00 88.06 307 ILE A O 1
ATOM 2406 N N . ASN A 1 308 ? -5.232 -2.573 27.724 1.00 83.88 308 ASN A N 1
ATOM 2407 C CA . ASN A 1 308 ? -6.162 -2.601 28.844 1.00 83.88 308 ASN A CA 1
ATOM 2408 C C . ASN A 1 308 ? -7.187 -3.725 28.653 1.00 83.88 308 ASN A C 1
ATOM 2410 O O . ASN A 1 308 ? -8.347 -3.490 28.314 1.00 83.88 308 ASN A O 1
ATOM 2414 N N . GLY A 1 309 ? -6.728 -4.967 28.848 1.00 76.75 309 GLY A N 1
ATOM 2415 C CA . GLY A 1 309 ? -7.569 -6.166 28.823 1.00 76.75 309 GLY A CA 1
ATOM 2416 C C . GLY A 1 309 ? -8.526 -6.207 27.626 1.00 76.75 309 GLY A C 1
ATOM 2417 O O . GLY A 1 309 ? -8.099 -6.116 26.476 1.00 76.75 309 GLY A O 1
ATOM 2418 N N . ASN A 1 310 ? -9.824 -6.332 27.915 1.00 82.00 310 ASN A N 1
ATOM 2419 C CA . ASN A 1 310 ? -10.878 -6.403 26.906 1.00 82.00 310 ASN A CA 1
ATOM 2420 C C . ASN A 1 310 ? -11.088 -5.096 26.126 1.00 82.00 310 ASN A C 1
ATOM 2422 O O . ASN A 1 310 ? -11.447 -5.162 24.958 1.00 82.00 310 ASN A O 1
ATOM 2426 N N . ILE A 1 311 ? -10.832 -3.926 26.720 1.00 86.00 311 ILE A N 1
ATOM 2427 C CA . ILE A 1 311 ? -11.134 -2.631 26.084 1.00 86.00 311 ILE A CA 1
ATOM 2428 C C . ILE A 1 311 ? -10.354 -2.485 24.776 1.00 86.00 311 ILE A C 1
ATOM 2430 O O . ILE A 1 311 ? -10.910 -2.089 23.755 1.00 86.00 311 ILE A O 1
ATOM 2434 N N . SER A 1 312 ? -9.073 -2.864 24.780 1.00 90.94 312 SER A N 1
ATOM 2435 C CA . SER A 1 312 ? -8.224 -2.760 23.591 1.00 90.94 312 SER A CA 1
ATOM 2436 C C . SER A 1 312 ? -8.712 -3.637 22.440 1.00 90.94 312 SER A C 1
ATOM 2438 O O . SER A 1 312 ? -8.720 -3.188 21.299 1.00 90.94 312 SER A O 1
ATOM 2440 N N . ILE A 1 313 ? -9.127 -4.877 22.719 1.00 94.12 313 ILE A N 1
ATOM 2441 C CA . ILE A 1 313 ? -9.574 -5.794 21.664 1.00 94.12 313 ILE A CA 1
ATOM 2442 C C . ILE A 1 313 ? -11.000 -5.473 21.205 1.00 94.12 313 ILE A C 1
ATOM 2444 O O . ILE A 1 313 ? -11.265 -5.473 20.007 1.00 94.12 313 ILE A O 1
ATOM 2448 N N . GLU A 1 314 ? -11.895 -5.124 22.132 1.00 94.19 314 GLU A N 1
ATOM 2449 C CA . GLU A 1 314 ? -13.274 -4.726 21.831 1.00 94.19 314 GLU A CA 1
ATOM 2450 C C . GLU A 1 314 ? -13.319 -3.424 21.024 1.00 94.19 314 GLU A C 1
ATOM 2452 O O . GLU A 1 314 ? -14.158 -3.299 20.134 1.00 94.19 314 GLU A O 1
ATOM 2457 N N . SER A 1 315 ? -12.392 -2.488 21.266 1.00 95.38 315 SER A N 1
ATOM 2458 C CA . SER A 1 315 ? -12.275 -1.270 20.458 1.00 95.38 315 SER A CA 1
ATOM 2459 C C . SER A 1 315 ? -11.917 -1.585 19.003 1.00 95.38 315 SER A C 1
ATOM 2461 O O . SER A 1 315 ? -12.593 -1.100 18.101 1.00 95.38 315 SER A O 1
ATOM 2463 N N . VAL A 1 316 ? -10.941 -2.474 18.763 1.00 96.69 316 VAL A N 1
ATOM 2464 C CA . VAL A 1 316 ? -10.568 -2.913 17.403 1.00 96.69 316 VAL A CA 1
ATOM 2465 C C . VAL A 1 316 ? -11.722 -3.643 16.714 1.00 96.69 316 VAL A C 1
ATOM 2467 O O . VAL A 1 316 ? -12.012 -3.361 15.555 1.00 96.69 316 VAL A O 1
ATOM 2470 N N . VAL A 1 317 ? -12.406 -4.551 17.417 1.00 96.94 317 VAL A N 1
ATOM 2471 C CA . VAL A 1 317 ? -13.580 -5.261 16.874 1.00 96.94 317 VAL A CA 1
ATOM 2472 C C . VAL A 1 317 ? -14.690 -4.270 16.510 1.00 96.94 317 VAL A C 1
ATOM 2474 O O . VAL A 1 317 ? -15.260 -4.353 15.428 1.00 96.94 317 VAL A O 1
ATOM 2477 N N . SER A 1 318 ? -14.950 -3.285 17.373 1.00 97.62 318 SER A N 1
ATOM 2478 C CA . SER A 1 318 ? -15.961 -2.249 17.123 1.00 97.62 318 SER A CA 1
ATOM 2479 C C . SER A 1 318 ? -15.581 -1.332 15.957 1.00 97.62 318 SER A C 1
ATOM 2481 O O . SER A 1 318 ? -16.453 -0.954 15.179 1.00 97.62 318 SER A O 1
ATOM 2483 N N . ASP A 1 319 ? -14.293 -1.000 15.802 1.00 98.44 319 ASP A N 1
ATOM 2484 C CA . ASP A 1 319 ? -13.791 -0.250 14.645 1.00 98.44 319 ASP A CA 1
ATOM 2485 C C . ASP A 1 319 ? -14.046 -1.022 13.339 1.00 98.44 319 ASP A C 1
ATOM 2487 O O . ASP A 1 319 ? -14.494 -0.434 12.358 1.00 98.44 319 ASP A O 1
ATOM 2491 N N . VAL A 1 320 ? -13.807 -2.340 13.327 1.00 98.31 320 VAL A N 1
ATOM 2492 C CA . VAL A 1 320 ? -14.063 -3.197 12.156 1.00 98.31 320 VAL A CA 1
ATOM 2493 C C . VAL A 1 320 ? -15.546 -3.214 11.801 1.00 98.31 320 VAL A C 1
ATOM 2495 O O . VAL A 1 320 ? -15.883 -2.989 10.641 1.00 98.31 320 VAL A O 1
ATOM 2498 N N . THR A 1 321 ? -16.431 -3.429 12.778 1.00 97.25 321 THR A N 1
ATOM 2499 C CA . THR A 1 321 ? -17.884 -3.416 12.546 1.00 97.25 321 THR A CA 1
ATOM 2500 C C . THR A 1 321 ? -18.342 -2.080 11.969 1.00 97.25 321 THR A C 1
ATOM 2502 O O . THR A 1 321 ? -19.040 -2.052 10.959 1.00 97.25 321 THR A O 1
ATOM 2505 N N . PHE A 1 322 ? -17.882 -0.970 12.550 1.00 98.56 322 PHE A N 1
ATOM 2506 C CA . PHE A 1 322 ? -18.192 0.365 12.047 1.00 98.56 322 PHE A CA 1
ATOM 2507 C C . PHE A 1 322 ? -17.697 0.576 10.607 1.00 98.56 322 PHE A C 1
ATOM 2509 O O . PHE A 1 322 ? -18.421 1.128 9.778 1.00 98.56 322 PHE A O 1
ATOM 2516 N N . VAL A 1 323 ? -16.485 0.116 10.281 1.00 98.50 323 VAL A N 1
ATOM 2517 C CA . VAL A 1 323 ? -15.948 0.208 8.916 1.00 98.50 323 VAL A CA 1
ATOM 2518 C C . VAL A 1 323 ? -16.763 -0.636 7.939 1.00 98.50 323 VAL A C 1
ATOM 2520 O O . VAL A 1 323 ? -17.004 -0.171 6.832 1.00 98.50 323 VAL A O 1
ATOM 2523 N N . LEU A 1 324 ? -17.238 -1.824 8.318 1.00 98.06 324 LEU A N 1
ATOM 2524 C CA . LEU A 1 324 ? -18.097 -2.642 7.452 1.00 98.06 324 LEU A CA 1
ATOM 2525 C C . LEU A 1 324 ? -19.416 -1.933 7.111 1.00 98.06 324 LEU A C 1
ATOM 2527 O O . LEU A 1 324 ? -19.773 -1.857 5.934 1.00 98.06 324 LEU A O 1
ATOM 2531 N N . ASP A 1 325 ? -20.082 -1.348 8.109 1.00 97.88 325 ASP A N 1
ATOM 2532 C CA . ASP A 1 325 ? -21.303 -0.556 7.902 1.00 97.88 325 ASP A CA 1
ATOM 2533 C C . ASP A 1 325 ? -21.026 0.667 7.007 1.00 97.88 325 ASP A C 1
ATOM 2535 O O . ASP A 1 325 ? -21.803 1.016 6.111 1.00 97.88 325 ASP A O 1
ATOM 2539 N N . TRP A 1 326 ? -19.880 1.319 7.214 1.00 98.44 326 TRP A N 1
ATOM 2540 C CA . TRP A 1 326 ? -19.457 2.453 6.397 1.00 98.44 326 TRP A CA 1
ATOM 2541 C C . TRP A 1 326 ? -19.161 2.045 4.943 1.00 98.44 326 TRP A C 1
ATOM 2543 O O . TRP A 1 326 ? -19.583 2.746 4.018 1.00 98.44 326 TRP A O 1
ATOM 2553 N N . LEU A 1 327 ? -18.511 0.896 4.722 1.00 98.50 327 LEU A N 1
ATOM 2554 C CA . LEU A 1 327 ? -18.251 0.340 3.390 1.00 98.50 327 LEU A CA 1
ATOM 2555 C C . LEU A 1 327 ? -19.552 0.026 2.639 1.00 98.50 327 LEU A C 1
ATOM 2557 O O . LEU A 1 327 ? -19.632 0.278 1.437 1.00 98.50 327 LEU A O 1
ATOM 2561 N N . GLU A 1 328 ? -20.596 -0.453 3.322 1.00 98.00 328 GLU A N 1
ATOM 2562 C CA . GLU A 1 328 ? -21.917 -0.655 2.708 1.00 98.00 328 GLU A CA 1
ATOM 2563 C C . GLU A 1 328 ? -22.519 0.654 2.179 1.00 98.00 328 GLU A C 1
ATOM 2565 O O . GLU A 1 328 ? -23.051 0.695 1.063 1.00 98.00 328 GLU A O 1
ATOM 2570 N N . SER A 1 329 ? -22.383 1.735 2.946 1.00 97.44 329 SER A N 1
ATOM 2571 C CA . SER A 1 329 ? -22.855 3.068 2.560 1.00 97.44 329 SER A CA 1
ATOM 2572 C C . SER A 1 329 ? -22.075 3.638 1.368 1.00 97.44 329 SER A C 1
ATOM 2574 O O . SER A 1 329 ? -22.665 4.108 0.384 1.00 97.44 329 SER A O 1
ATOM 2576 N N . ILE A 1 330 ? -20.740 3.566 1.405 1.00 97.50 330 ILE A N 1
ATOM 2577 C CA . ILE A 1 330 ? -19.913 4.140 0.337 1.00 97.50 330 ILE A CA 1
ATOM 2578 C C . ILE A 1 330 ? -19.954 3.332 -0.958 1.00 97.50 330 ILE A C 1
ATOM 2580 O O . ILE A 1 330 ? -19.853 3.921 -2.032 1.00 97.50 330 ILE A O 1
ATOM 2584 N N . ASN A 1 331 ? -20.260 2.031 -0.894 1.00 97.00 331 ASN A N 1
ATOM 2585 C CA . ASN A 1 331 ? -20.509 1.213 -2.085 1.00 97.00 331 ASN A CA 1
ATOM 2586 C C . ASN A 1 331 ? -21.720 1.698 -2.910 1.00 97.00 331 ASN A C 1
ATOM 2588 O O . ASN A 1 331 ? -21.964 1.193 -4.001 1.00 97.00 331 ASN A O 1
ATOM 2592 N N . GLN A 1 332 ? -22.497 2.663 -2.413 1.00 96.31 332 GLN A N 1
ATOM 2593 C CA . GLN A 1 332 ? -23.619 3.269 -3.135 1.00 96.31 332 GLN A CA 1
ATOM 2594 C C . GLN A 1 332 ? -23.350 4.712 -3.575 1.00 96.31 332 GLN A C 1
ATOM 2596 O O . GLN A 1 332 ? -24.067 5.223 -4.435 1.00 96.31 332 GLN A O 1
ATOM 2601 N N . THR A 1 333 ? -22.383 5.393 -2.956 1.00 96.06 333 THR A N 1
ATOM 2602 C CA . THR A 1 333 ? -22.293 6.863 -2.998 1.00 96.06 333 THR A CA 1
ATOM 2603 C C . THR A 1 333 ? -20.913 7.413 -3.324 1.00 96.06 333 THR A C 1
ATOM 2605 O O . THR A 1 333 ? -20.833 8.560 -3.763 1.00 96.06 333 THR A O 1
ATOM 2608 N N . ASP A 1 334 ? -19.847 6.639 -3.122 1.00 96.56 334 ASP A N 1
ATOM 2609 C CA . ASP A 1 334 ? -18.483 7.102 -3.362 1.00 96.56 334 ASP A CA 1
ATOM 2610 C C . ASP A 1 334 ? -18.183 7.257 -4.854 1.00 96.56 334 ASP A C 1
ATOM 2612 O O . ASP A 1 334 ? -18.626 6.471 -5.686 1.00 96.56 334 ASP A O 1
ATOM 2616 N N . GLU A 1 335 ? -17.416 8.285 -5.201 1.00 93.44 335 GLU A N 1
ATOM 2617 C CA . GLU A 1 335 ? -17.114 8.619 -6.594 1.00 93.44 335 GLU A CA 1
ATOM 2618 C C . GLU A 1 335 ? -16.278 7.542 -7.303 1.00 93.44 335 GLU A C 1
ATOM 2620 O O . GLU A 1 335 ? -16.428 7.347 -8.510 1.00 93.44 335 GLU A O 1
ATOM 2625 N N . ILE A 1 336 ? -15.419 6.835 -6.563 1.00 92.56 336 ILE A N 1
ATOM 2626 C CA . ILE A 1 336 ? -14.476 5.846 -7.100 1.00 92.56 336 ILE A CA 1
ATOM 2627 C C . ILE A 1 336 ? -14.939 4.422 -6.777 1.00 92.56 336 ILE A C 1
ATOM 2629 O O . ILE A 1 336 ? -14.808 3.523 -7.607 1.00 92.56 336 ILE A O 1
ATOM 2633 N N . LEU A 1 337 ? -15.466 4.205 -5.571 1.00 96.19 337 LEU A N 1
ATOM 2634 C CA . LEU A 1 337 ? -15.747 2.875 -5.030 1.00 96.19 337 LEU A CA 1
ATOM 2635 C C . LEU A 1 337 ? -17.221 2.451 -5.132 1.00 96.19 337 LEU A C 1
ATOM 2637 O O . LEU A 1 337 ? -17.545 1.313 -4.787 1.00 96.19 337 LEU A O 1
ATOM 2641 N N . ALA A 1 338 ? -18.132 3.317 -5.590 1.00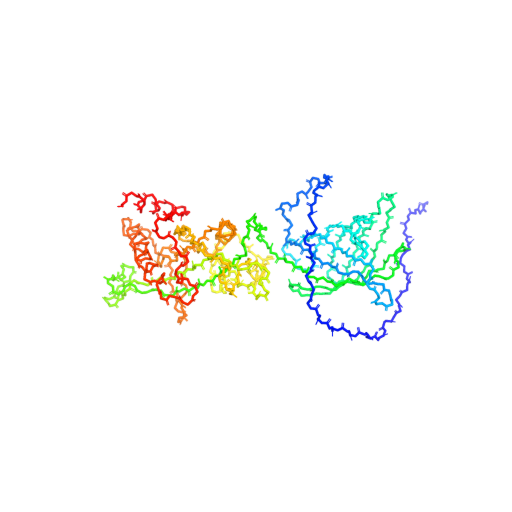 96.19 338 ALA A N 1
ATOM 2642 C CA . ALA A 1 338 ? -19.534 2.927 -5.716 1.00 96.19 338 ALA A CA 1
ATOM 2643 C C . ALA A 1 338 ? -19.721 1.771 -6.710 1.00 96.19 338 ALA A C 1
ATOM 2645 O O . ALA A 1 338 ? -19.313 1.828 -7.870 1.00 96.19 338 ALA A O 1
ATOM 2646 N N . GLY A 1 339 ? -20.400 0.721 -6.253 1.00 96.06 339 GLY A N 1
ATOM 2647 C CA . GLY A 1 339 ? -20.745 -0.452 -7.041 1.00 96.06 339 GLY A CA 1
ATOM 2648 C C . GLY A 1 339 ? -19.584 -1.406 -7.310 1.00 96.06 339 GLY A C 1
ATOM 2649 O O . GLY A 1 339 ? -19.810 -2.393 -8.007 1.00 96.06 339 GLY A O 1
ATOM 2650 N N . THR A 1 340 ? -18.386 -1.157 -6.771 1.00 97.12 340 THR A N 1
ATOM 2651 C CA . THR A 1 340 ? -17.188 -1.962 -7.061 1.00 97.12 340 THR A CA 1
ATOM 2652 C C . THR A 1 340 ? -16.948 -3.078 -6.046 1.00 97.12 340 THR A C 1
ATOM 2654 O O . THR A 1 340 ? -16.300 -4.073 -6.371 1.00 97.12 340 THR A O 1
ATOM 2657 N N . MET A 1 341 ? -17.499 -2.972 -4.832 1.00 98.25 341 MET A N 1
ATOM 2658 C CA . MET A 1 341 ? -17.288 -3.953 -3.761 1.00 98.25 341 MET A CA 1
ATOM 2659 C C . MET A 1 341 ? -18.341 -5.070 -3.779 1.00 98.25 341 MET A C 1
ATOM 2661 O O . MET A 1 341 ? -19.552 -4.809 -3.794 1.00 98.25 341 MET A O 1
ATOM 2665 N N . ASP A 1 342 ? -17.892 -6.326 -3.702 1.00 98.12 342 ASP A N 1
ATOM 2666 C CA . ASP A 1 342 ? -18.744 -7.482 -3.409 1.00 98.12 342 ASP A CA 1
ATOM 2667 C C . ASP A 1 342 ? -18.791 -7.758 -1.904 1.00 98.12 342 ASP A C 1
ATOM 2669 O O . ASP A 1 342 ? -18.040 -8.563 -1.353 1.00 98.12 342 ASP A O 1
ATOM 2673 N N . LEU A 1 343 ? -19.736 -7.101 -1.238 1.00 97.12 343 LEU A N 1
ATOM 2674 C CA . LEU A 1 343 ? -19.924 -7.205 0.209 1.00 97.12 343 LEU A CA 1
ATOM 2675 C C . LEU A 1 343 ? -20.536 -8.544 0.668 1.00 97.12 343 LEU A C 1
ATOM 2677 O O . LEU A 1 343 ? -20.732 -8.742 1.861 1.00 97.12 343 LEU A O 1
ATOM 2681 N N . ASN A 1 344 ? -20.810 -9.489 -0.243 1.00 97.44 344 ASN A N 1
ATOM 2682 C CA . ASN A 1 344 ? -21.146 -10.869 0.140 1.00 97.44 344 ASN A CA 1
ATOM 2683 C C . ASN A 1 344 ? -19.898 -11.745 0.331 1.00 97.44 344 ASN A C 1
ATOM 2685 O O . ASN A 1 344 ? -20.007 -12.854 0.855 1.00 97.44 344 ASN A O 1
ATOM 2689 N N . HIS A 1 345 ? -18.727 -11.265 -0.095 1.00 97.88 345 HIS A N 1
ATOM 2690 C CA . HIS A 1 345 ? -17.452 -11.962 0.019 1.00 97.88 345 HIS A CA 1
ATOM 2691 C C . HIS A 1 345 ? -16.453 -11.068 0.748 1.00 97.88 345 HIS A C 1
ATOM 2693 O O . HIS A 1 345 ? -15.632 -10.380 0.140 1.00 97.88 345 HIS A O 1
ATOM 2699 N N . ILE A 1 346 ? -16.550 -11.092 2.077 1.00 98.06 346 ILE A N 1
ATOM 2700 C CA . ILE A 1 346 ? -15.689 -10.321 2.968 1.00 98.06 346 ILE A CA 1
ATOM 2701 C C . ILE A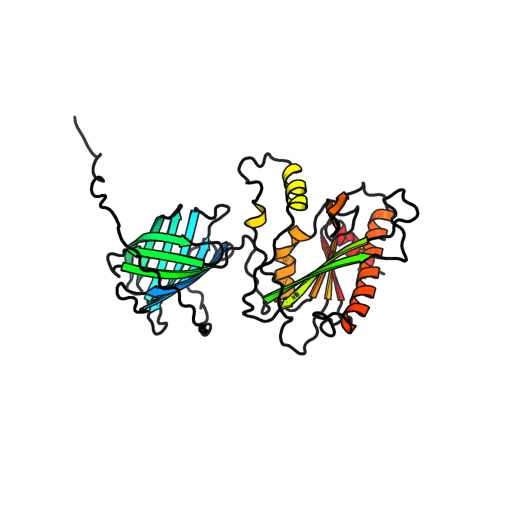 1 346 ? -14.767 -11.275 3.724 1.00 98.06 346 ILE A C 1
ATOM 2703 O O . ILE A 1 346 ? -15.215 -12.243 4.339 1.00 98.06 346 ILE A O 1
ATOM 2707 N N . GLY A 1 347 ? -13.469 -10.997 3.666 1.00 97.94 347 GLY A N 1
ATOM 2708 C CA . GLY A 1 347 ? -12.450 -11.601 4.512 1.00 97.94 347 GLY A CA 1
ATOM 2709 C C . GLY A 1 347 ? -11.870 -10.579 5.486 1.00 97.94 347 GLY A C 1
ATOM 2710 O O . GLY A 1 347 ? -12.027 -9.370 5.324 1.00 97.94 347 GLY A O 1
ATOM 2711 N N . MET A 1 348 ? -11.145 -11.065 6.487 1.00 98.25 348 MET A N 1
ATOM 2712 C CA . MET A 1 348 ? -10.346 -10.216 7.362 1.00 98.25 348 MET A CA 1
ATOM 2713 C C . MET A 1 348 ? -8.958 -10.826 7.535 1.00 98.25 348 MET A C 1
ATOM 2715 O O . MET A 1 348 ? -8.810 -12.045 7.655 1.00 98.25 348 MET A O 1
ATOM 2719 N N . TYR A 1 349 ? -7.941 -9.972 7.533 1.00 97.75 349 TYR A N 1
ATOM 2720 C CA . TYR A 1 349 ? -6.561 -10.341 7.812 1.00 97.75 349 TYR A CA 1
ATOM 2721 C C . TYR A 1 349 ? -5.986 -9.388 8.855 1.00 97.75 349 TYR A C 1
ATOM 2723 O O . TYR A 1 349 ? -6.246 -8.188 8.843 1.00 97.75 349 TYR A O 1
ATOM 2731 N N . GLY A 1 350 ? -5.138 -9.892 9.741 1.00 97.00 350 GLY A N 1
ATOM 2732 C CA . GLY A 1 350 ? -4.446 -9.027 10.678 1.00 97.00 350 GLY A CA 1
ATOM 2733 C C . GLY A 1 350 ? -3.155 -9.629 11.190 1.00 97.00 350 GLY A C 1
ATOM 2734 O O . GLY A 1 350 ? -2.990 -10.847 11.269 1.00 97.00 350 GLY A O 1
ATOM 2735 N N . HIS A 1 351 ? -2.223 -8.755 11.554 1.00 97.88 351 HIS A N 1
ATOM 2736 C CA . HIS A 1 351 ? -0.935 -9.151 12.112 1.00 97.88 351 HIS A CA 1
ATOM 2737 C C . HIS A 1 351 ? -0.934 -9.003 13.638 1.00 97.88 351 HIS A C 1
ATOM 2739 O O . HIS A 1 351 ? -1.375 -7.988 14.171 1.00 97.88 351 HIS A O 1
ATOM 2745 N N . SER A 1 352 ? -0.390 -9.993 14.355 1.00 96.12 352 SER A N 1
ATOM 2746 C CA . SER A 1 352 ? -0.232 -9.956 15.817 1.00 96.12 352 SER A CA 1
ATOM 2747 C C . SER A 1 352 ? -1.563 -9.650 16.531 1.00 96.12 352 SER A C 1
ATOM 2749 O O . SER A 1 352 ? -2.505 -10.431 16.403 1.00 96.12 352 SER A O 1
ATOM 2751 N N . PHE A 1 353 ? -1.683 -8.519 17.238 1.00 95.94 353 PHE A N 1
ATOM 2752 C CA . PHE A 1 353 ? -2.928 -8.078 17.882 1.00 95.94 353 PHE A CA 1
ATOM 2753 C C . PHE A 1 353 ? -4.106 -7.969 16.897 1.00 95.94 353 PHE A C 1
ATOM 2755 O O . PHE A 1 353 ? -5.205 -8.417 17.213 1.00 95.94 353 PHE A O 1
ATOM 2762 N N . GLY A 1 354 ? -3.869 -7.481 15.674 1.00 96.56 354 GLY A N 1
ATOM 2763 C CA . GLY A 1 354 ? -4.878 -7.463 14.612 1.00 96.56 354 GLY A CA 1
ATOM 2764 C C . GLY A 1 354 ? -5.291 -8.866 14.154 1.00 96.56 354 GLY A C 1
ATOM 2765 O O . GLY A 1 354 ? -6.437 -9.083 13.772 1.00 96.56 354 GLY A O 1
ATOM 2766 N N . GLY A 1 355 ? -4.395 -9.853 14.251 1.00 96.94 355 GLY A N 1
ATOM 2767 C CA . GLY A 1 355 ? -4.718 -11.260 13.990 1.00 96.94 355 GLY A CA 1
ATOM 2768 C C . GLY A 1 355 ? -5.589 -11.874 15.090 1.00 96.94 355 GLY A C 1
ATOM 2769 O O . GLY A 1 355 ? -6.518 -12.626 14.802 1.00 96.94 355 GLY A O 1
ATOM 2770 N N . ALA A 1 356 ? -5.351 -11.503 16.353 1.00 95.06 356 ALA A N 1
ATOM 2771 C CA . ALA A 1 356 ? -6.247 -11.866 17.451 1.00 95.06 356 ALA A CA 1
ATOM 2772 C C . ALA A 1 356 ? -7.639 -11.235 17.270 1.00 95.06 356 ALA A C 1
ATOM 2774 O O . ALA A 1 356 ? -8.642 -11.928 17.432 1.00 95.06 356 ALA A O 1
ATOM 2775 N N . ALA A 1 357 ? -7.698 -9.959 16.867 1.00 95.56 357 ALA A N 1
ATOM 2776 C CA . ALA A 1 357 ? -8.955 -9.283 16.545 1.00 95.56 357 ALA A CA 1
ATOM 2777 C C . ALA A 1 357 ? -9.678 -9.967 15.379 1.00 95.56 357 ALA A C 1
ATOM 2779 O O . ALA A 1 357 ? -10.871 -10.223 15.480 1.00 95.56 357 ALA A O 1
ATOM 2780 N N . THR A 1 358 ? -8.941 -10.368 14.337 1.00 97.69 358 THR A N 1
ATOM 2781 C CA . THR A 1 358 ? -9.477 -11.122 13.191 1.00 97.69 358 THR A CA 1
ATOM 2782 C C . THR A 1 358 ? -10.220 -12.379 13.635 1.00 97.69 358 THR A C 1
ATOM 2784 O O . THR A 1 358 ? -11.346 -12.618 13.209 1.00 97.69 358 THR A O 1
ATOM 2787 N N . ALA A 1 359 ? -9.626 -13.173 14.530 1.00 96.75 359 ALA A N 1
ATOM 2788 C CA . ALA A 1 359 ? -10.268 -14.389 15.026 1.00 96.75 359 ALA A CA 1
ATOM 2789 C C . ALA A 1 359 ? -11.576 -14.106 15.787 1.00 96.75 359 ALA A C 1
ATOM 2791 O O . ALA A 1 359 ? -12.502 -14.912 15.722 1.00 96.75 359 ALA A O 1
ATOM 2792 N N . ILE A 1 360 ? -11.654 -12.977 16.498 1.00 95.50 360 ILE A N 1
ATOM 2793 C CA . ILE A 1 360 ? -12.852 -12.568 17.239 1.00 95.50 360 ILE A CA 1
ATOM 2794 C C . ILE A 1 360 ? -13.917 -12.026 16.284 1.00 95.50 360 ILE A C 1
ATOM 2796 O O . ILE A 1 360 ? -15.058 -12.467 16.374 1.00 95.50 360 ILE A O 1
ATOM 2800 N N . CYS A 1 361 ? -13.552 -11.139 15.354 1.00 95.56 361 CYS A N 1
ATOM 2801 C CA . CYS A 1 361 ? -14.472 -10.596 14.354 1.00 95.56 361 CYS A CA 1
ATOM 2802 C C . CYS A 1 361 ? -15.109 -11.705 13.513 1.00 95.56 361 CYS A C 1
ATOM 2804 O O . CYS A 1 361 ? -16.310 -11.689 13.317 1.00 95.56 361 CYS A O 1
ATOM 2806 N N . CYS A 1 362 ? -14.333 -12.698 13.064 1.00 93.88 362 CYS A N 1
ATOM 2807 C CA . CYS A 1 362 ? -14.866 -13.814 12.274 1.00 93.88 362 CYS A CA 1
ATOM 2808 C C . CYS A 1 362 ? -15.731 -14.795 13.084 1.00 93.88 362 CYS A C 1
ATOM 2810 O O . CYS A 1 362 ? -16.404 -15.642 12.498 1.00 93.88 362 CYS A O 1
ATOM 2812 N N . TYR A 1 363 ? -15.636 -14.768 14.416 1.00 93.62 363 TYR A N 1
ATOM 2813 C CA . TYR A 1 363 ? -16.455 -15.606 15.292 1.00 93.62 363 TYR A CA 1
ATOM 2814 C C . TYR A 1 363 ? -17.816 -14.968 15.602 1.00 93.62 363 TYR A C 1
ATOM 2816 O O . TYR A 1 363 ? -18.783 -15.702 15.826 1.00 93.62 363 TYR A O 1
ATOM 2824 N N . GLN A 1 364 ? -17.861 -13.636 15.680 1.00 86.75 364 GLN A N 1
ATOM 2825 C CA . GLN A 1 364 ? -19.082 -12.854 15.888 1.00 86.75 364 GLN A CA 1
ATOM 2826 C C . GLN A 1 364 ? -19.901 -12.787 14.600 1.00 86.75 364 GLN A C 1
ATOM 2828 O O . GLN A 1 364 ? -21.148 -12.804 14.734 1.00 86.75 364 GLN A O 1
#

Secondary structure (DSSP, 8-state):
-----------------------------------------SS-GGG-SEEEEEEEE-TTS-EEEEEEEEEE-TT-TTEEEEEEEEEETT--EEEEEEEEEETTEEEEEEEETTS-EEEEEEEEEE-SSEEEEEEEETTTEEEEEEEEE---SSPPP-SSSEEEEEEEEEEEEEEE-SSSS-TT-EEEEEEEEEEEE-TT--PPBPPSS-HHHHHHHHHT-SS--TTS-TTGGGG---S-BS-PBPS-S--EEEEEEEPPTT--GGGGHHHHHHHHHTT-EEEEEE-TTTSSEEE-TTS-EEE-----HHHHHHHHHHHHHHHHHHHHHHHHH-TTTTTTEEEEEEEEEESTHHHHHHHHHTT-

Radius of gyration: 25.74 Å; chains: 1; bounding box: 91×42×66 Å

pLDDT: mean 82.19, std 22.08, range [21.59, 98.88]

Sequence (364 aa):
MKKTFLSFVLIAFLIFSSFHSCANSDSFSITQASIESSTDTGDSLEWADGTFECIIYDSSGMQIGGISGYLTQGRNPTVGSFQGSYTNIDGVLQGTIHGFYKGDKLVGFLKGADSFTSMFLGKITGNSTHFSAEIKSTSLGDIYVYGVHSDSFLPMLTGEYDVGIVSYHLVDSNRLELFTDQPDDYREMMLQIWYPAAKGTSTERTSYMDTITFEWLFNRSPVPLITIPDNAYEFVRPYSMNAPFADTSERFPVIVFSHGYDGVYQIYTSLIEDIVSHGFIVASINHPYIAGITVFPDGRTTFVEPINGNISIESVVSDVTFVLDWLESINQTDEILAGTMDLNHIGMYGHSFGGAATAICCYQ

Foldseek 3Di:
DDDDDDDDDDDDDDDDDDDDDDDDDDDDDDDPDDPDDDDDDPPDPQQFLKKKKKFKADPVRDTFWIWIWTWAQDLHPQKTKIKTWIATPVRHTFFIWIWIGGHQKIKTWTQGPVRDIWIKIWGWDDDQFKIWIFIAIPVRGTIIIIMTMHGASFGDQDAQFQKAKDKDKDWPCPAADPPDPDPNHTFIWIKMKIAGAAPPPPAAFDQLDDLVVLVLVQVPDPDPPVVQDSVSSNSHTQSYGNGAHYPDLAAAEEEEEEEAFQADQSVCRSVQRNVNSHGHMYMYIDQFLRYQWDADPVRDMGGHDPDDPVVSLVSLLVVVVVVLVVLVVCLCPPPRNPVRHDSVRYAYDYDHSSNVSRVVNVVD